Protein AF-A0A9E3VK45-F1 (afdb_monomer_lite)

Sequence (207 aa):
MKTLLLCVLALVLLFANKSNVYAQIDDKMLDTACKCMSRIDMNKSIAEIEEQAQKCMVEVMTTSPELMQLIAQSPDDAREVGEKFGKEFGMELMSKCPAAMQLFIKVGANKKEVQESGSGKTKTSSLTGTLVKVDTKGYVTITVKTEGRDITLLWLRYFPGSEQLKDGVAAFKGKKVKFQWKEIEVYNSVLKDYTTMKEITSFEVVP

Foldseek 3Di:
DVVVVVVVVVVVVVPPPPPDLLVQDDPVLLVQLQVQLVPQDPVDDLVSSVVSSVVSVVSSCVVRVPLVVSLVVCVVCNVVSVVVNCVSSLVVSCVPHPSSVVNCCSNVVVVPDDDDDDDDPQVKDKDKAAFADWDDPPWIWTWGDGPPGIAIETADDDAEPCVVCVVHVVVRHRFIKMWIWGWDWDQDPVVNDTDIHTYTHYIDGDD

Structure (mmCIF, N/CA/C/O backbone):
data_AF-A0A9E3VK45-F1
#
_entry.id   AF-A0A9E3VK45-F1
#
loop_
_atom_site.group_PDB
_atom_site.id
_atom_site.type_symbol
_atom_site.label_atom_id
_atom_site.label_alt_id
_atom_site.label_comp_id
_atom_site.label_asym_id
_atom_site.label_entity_id
_atom_site.label_seq_id
_atom_site.pdbx_PDB_ins_code
_atom_site.Cartn_x
_atom_site.Cartn_y
_atom_site.Cartn_z
_atom_site.occupancy
_atom_site.B_iso_or_equiv
_atom_site.auth_seq_id
_atom_site.auth_comp_id
_atom_site.auth_asym_id
_atom_site.auth_atom_id
_atom_site.pdbx_PDB_model_num
ATOM 1 N N . MET A 1 1 ? 20.532 -46.956 10.741 1.00 54.69 1 MET A N 1
ATOM 2 C CA . MET A 1 1 ? 21.028 -45.622 11.163 1.00 54.69 1 MET A CA 1
ATOM 3 C C . MET A 1 1 ? 21.586 -44.808 9.990 1.00 54.69 1 MET A C 1
ATOM 5 O O . MET A 1 1 ? 21.125 -43.695 9.795 1.00 54.69 1 MET A O 1
ATOM 9 N N . LYS A 1 2 ? 22.471 -45.364 9.141 1.00 57.50 2 LYS A N 1
ATOM 10 C CA . LYS A 1 2 ? 22.970 -44.692 7.916 1.00 57.50 2 LYS A CA 1
ATOM 11 C C . LYS A 1 2 ? 21.876 -44.335 6.889 1.00 57.50 2 LYS A C 1
ATOM 13 O O . LYS A 1 2 ? 21.913 -43.254 6.321 1.00 57.50 2 LYS A O 1
ATOM 18 N N . THR A 1 3 ? 20.875 -45.197 6.705 1.00 59.12 3 THR A N 1
ATOM 19 C CA . THR A 1 3 ? 19.721 -44.952 5.816 1.00 59.12 3 THR A CA 1
ATOM 20 C C . THR A 1 3 ? 18.777 -43.859 6.328 1.00 59.12 3 THR A C 1
ATOM 22 O O . THR A 1 3 ? 18.258 -43.090 5.530 1.00 59.12 3 THR A O 1
ATOM 25 N N . LEU A 1 4 ? 18.616 -43.722 7.650 1.00 59.03 4 LEU A N 1
ATOM 26 C CA . LEU A 1 4 ? 17.817 -42.650 8.262 1.00 59.03 4 LEU A CA 1
ATOM 27 C C . LEU A 1 4 ? 18.501 -41.279 8.094 1.00 59.03 4 LEU A C 1
ATOM 29 O O . LEU A 1 4 ? 17.841 -40.288 7.806 1.00 59.03 4 LEU A O 1
ATOM 33 N N . LEU A 1 5 ? 19.836 -41.242 8.206 1.00 60.50 5 LEU A N 1
ATOM 34 C CA . LEU A 1 5 ? 20.645 -40.033 8.016 1.00 60.50 5 LEU A CA 1
ATOM 35 C C . LEU A 1 5 ? 20.609 -39.530 6.557 1.00 60.50 5 LEU A C 1
ATOM 37 O O . LEU A 1 5 ? 20.547 -38.327 6.317 1.00 60.50 5 LEU A O 1
ATOM 41 N N . LEU A 1 6 ? 20.594 -40.452 5.588 1.00 59.59 6 LEU A N 1
ATOM 42 C CA . LEU A 1 6 ? 20.489 -40.150 4.153 1.00 59.59 6 LEU A CA 1
ATOM 43 C C . LEU A 1 6 ? 19.124 -39.553 3.769 1.00 59.59 6 LEU A C 1
ATOM 45 O O . LEU A 1 6 ? 19.073 -38.622 2.969 1.00 59.59 6 LEU A O 1
ATOM 49 N N . CYS A 1 7 ? 18.027 -40.024 4.373 1.00 62.88 7 CYS A N 1
ATOM 50 C CA . CYS A 1 7 ? 16.693 -39.465 4.131 1.00 62.88 7 CYS A CA 1
ATOM 51 C C . CYS A 1 7 ? 16.520 -38.056 4.720 1.00 62.88 7 CYS A C 1
ATOM 53 O O . CYS A 1 7 ? 15.883 -37.215 4.093 1.00 62.88 7 CYS A O 1
ATOM 55 N N . VAL A 1 8 ? 17.117 -37.768 5.883 1.00 65.62 8 VAL A N 1
ATOM 56 C CA . VAL A 1 8 ? 17.070 -36.426 6.493 1.00 65.62 8 VAL A CA 1
ATOM 57 C C . VAL A 1 8 ? 17.861 -35.411 5.659 1.00 65.62 8 VAL A C 1
ATOM 59 O O . VAL A 1 8 ? 17.391 -34.294 5.457 1.00 65.62 8 VAL A O 1
ATOM 62 N N . LEU A 1 9 ? 19.010 -35.803 5.096 1.00 63.78 9 LEU A N 1
ATOM 63 C CA . LEU A 1 9 ? 19.807 -34.932 4.223 1.00 63.78 9 LEU A CA 1
ATOM 64 C C . LEU A 1 9 ? 19.085 -34.608 2.899 1.00 63.78 9 LEU A C 1
ATOM 66 O O . LEU A 1 9 ? 19.157 -33.479 2.419 1.00 63.78 9 LEU A O 1
ATOM 70 N N . ALA A 1 10 ? 18.338 -35.568 2.340 1.00 62.22 10 ALA A N 1
ATOM 71 C CA . ALA A 1 10 ? 17.515 -35.352 1.149 1.00 62.22 10 ALA A CA 1
ATOM 72 C C . ALA A 1 10 ? 16.289 -34.458 1.424 1.00 62.22 10 ALA A C 1
ATOM 74 O O . ALA A 1 10 ? 15.897 -33.676 0.561 1.00 62.22 10 ALA A O 1
ATOM 75 N N . LEU A 1 11 ? 15.713 -34.521 2.631 1.00 59.09 11 LEU A N 1
ATOM 76 C CA . LEU A 1 11 ? 14.571 -33.686 3.015 1.00 59.09 11 LEU A CA 1
ATOM 77 C C . LEU A 1 11 ? 14.966 -32.212 3.210 1.00 59.09 11 LEU A C 1
ATOM 79 O O . LEU A 1 11 ? 14.200 -31.326 2.855 1.00 59.09 11 LEU A O 1
ATOM 83 N N . VAL A 1 12 ? 16.171 -31.935 3.725 1.00 58.56 12 VAL A N 1
ATOM 84 C CA . VAL A 1 12 ? 16.676 -30.563 3.949 1.00 58.56 12 VAL A CA 1
ATOM 85 C C . VAL A 1 12 ? 16.950 -29.820 2.632 1.00 58.56 12 VAL A C 1
ATOM 87 O O . VAL A 1 12 ? 16.750 -28.609 2.561 1.00 58.56 12 VAL A O 1
ATOM 90 N N . LEU A 1 13 ? 17.323 -30.530 1.562 1.00 56.69 13 LEU A N 1
ATOM 91 C CA . LEU A 1 13 ? 17.536 -29.935 0.234 1.00 56.69 13 LEU A CA 1
ATOM 92 C C . LEU A 1 13 ? 16.231 -29.513 -0.468 1.00 56.69 13 LEU A C 1
ATOM 94 O O . LEU A 1 13 ? 16.275 -28.687 -1.375 1.00 56.69 13 LEU A O 1
ATOM 98 N N . LEU A 1 14 ? 15.070 -30.020 -0.037 1.00 51.44 14 LEU A N 1
ATOM 99 C CA . LEU A 1 14 ? 13.769 -29.663 -0.619 1.00 51.44 14 LEU A CA 1
ATOM 100 C C . LEU A 1 14 ? 13.182 -28.352 -0.064 1.00 51.44 14 LEU A C 1
ATOM 102 O O . LEU A 1 14 ? 12.276 -27.794 -0.676 1.00 51.44 14 LEU A O 1
ATOM 106 N N . PHE A 1 15 ? 13.703 -27.822 1.050 1.00 50.50 15 PHE A N 1
ATOM 107 C CA . PHE A 1 15 ? 13.179 -26.604 1.693 1.00 50.50 15 PHE A CA 1
ATOM 108 C C . PHE A 1 15 ? 14.022 -25.336 1.453 1.00 50.50 15 PHE A C 1
ATOM 110 O O . PHE A 1 15 ? 13.681 -24.274 1.970 1.00 50.50 15 PHE A O 1
ATOM 117 N N . ALA A 1 16 ? 15.109 -25.407 0.674 1.00 47.31 16 ALA A N 1
ATOM 118 C CA . ALA A 1 16 ? 16.068 -24.301 0.538 1.00 47.31 16 ALA A CA 1
ATOM 119 C C . ALA A 1 16 ? 15.812 -23.331 -0.635 1.00 47.31 16 ALA A C 1
ATOM 121 O O . ALA A 1 16 ? 16.515 -22.330 -0.754 1.00 47.31 16 ALA A O 1
ATOM 122 N N . ASN A 1 17 ? 14.798 -23.551 -1.474 1.00 53.06 17 ASN A N 1
ATOM 123 C CA . ASN A 1 17 ? 14.530 -22.674 -2.619 1.00 53.06 17 ASN A CA 1
ATOM 124 C C . ASN A 1 17 ? 13.553 -21.540 -2.268 1.00 53.06 17 ASN A C 1
ATOM 126 O O . ASN A 1 17 ? 12.534 -21.368 -2.927 1.00 53.06 17 ASN A O 1
ATOM 130 N N . LYS A 1 18 ? 13.849 -20.739 -1.237 1.00 51.28 18 LYS A N 1
ATOM 131 C CA . LYS A 1 18 ? 13.300 -19.374 -1.191 1.00 51.28 18 LYS A CA 1
ATOM 132 C C . LYS A 1 18 ? 14.215 -18.506 -2.043 1.00 51.28 18 LYS A C 1
ATOM 134 O O . LYS A 1 18 ? 15.229 -18.003 -1.566 1.00 51.28 18 LYS A O 1
ATOM 139 N N . SER A 1 19 ? 13.886 -18.405 -3.323 1.00 54.53 19 SER A N 1
ATOM 140 C CA . SER A 1 19 ? 14.546 -17.549 -4.306 1.00 54.53 19 SER A CA 1
ATOM 141 C C . SER A 1 19 ? 14.691 -16.138 -3.736 1.00 54.53 19 SER A C 1
ATOM 143 O O . SER A 1 19 ? 13.718 -15.432 -3.467 1.00 54.53 19 SER A O 1
ATOM 145 N N . ASN A 1 20 ? 15.935 -15.739 -3.483 1.00 65.44 20 ASN A N 1
ATOM 146 C CA . ASN A 1 20 ? 16.236 -14.430 -2.937 1.00 65.44 20 ASN A CA 1
ATOM 147 C C . ASN A 1 20 ? 15.946 -13.375 -4.011 1.00 65.44 20 ASN A C 1
ATOM 149 O O . ASN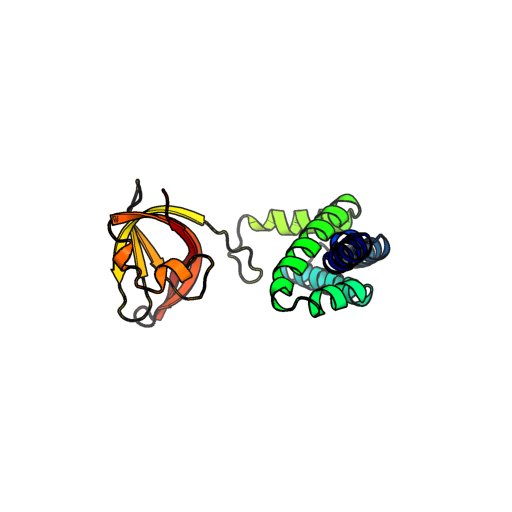 A 1 20 ? 16.703 -13.252 -4.967 1.00 65.44 20 ASN A O 1
ATOM 153 N N . VAL A 1 21 ? 14.861 -12.614 -3.846 1.00 63.84 21 VAL A N 1
ATOM 154 C CA . VAL A 1 21 ? 14.457 -11.515 -4.746 1.00 63.84 21 VAL A CA 1
ATOM 155 C C . VAL A 1 21 ? 15.613 -10.546 -5.025 1.00 63.84 21 VAL A C 1
ATOM 157 O O . VAL A 1 21 ? 15.731 -10.029 -6.129 1.00 63.84 21 VAL A O 1
ATOM 160 N N . TYR A 1 22 ? 16.502 -10.341 -4.048 1.00 64.31 22 TYR A N 1
ATOM 161 C CA . TYR A 1 22 ? 17.672 -9.473 -4.189 1.00 64.31 22 TYR A CA 1
ATOM 162 C C . TYR A 1 22 ? 18.686 -9.995 -5.217 1.00 64.31 22 TYR A C 1
ATOM 164 O O . TYR A 1 22 ? 19.307 -9.205 -5.915 1.00 64.31 22 TYR A O 1
ATOM 172 N N . ALA A 1 23 ? 18.816 -11.318 -5.365 1.00 67.88 23 ALA A N 1
ATOM 173 C CA . ALA A 1 23 ? 19.704 -11.919 -6.361 1.00 67.88 23 ALA A CA 1
ATOM 174 C C . ALA A 1 23 ? 19.232 -11.683 -7.807 1.00 67.88 23 ALA A C 1
ATOM 176 O O . ALA A 1 23 ? 19.990 -11.942 -8.733 1.00 67.88 23 ALA A O 1
ATOM 177 N N . GLN A 1 24 ? 17.993 -11.211 -7.989 1.00 70.75 24 GLN A N 1
ATOM 178 C CA . GLN A 1 24 ? 17.427 -10.892 -9.298 1.00 70.75 24 GLN A CA 1
ATOM 179 C C . GLN A 1 24 ? 17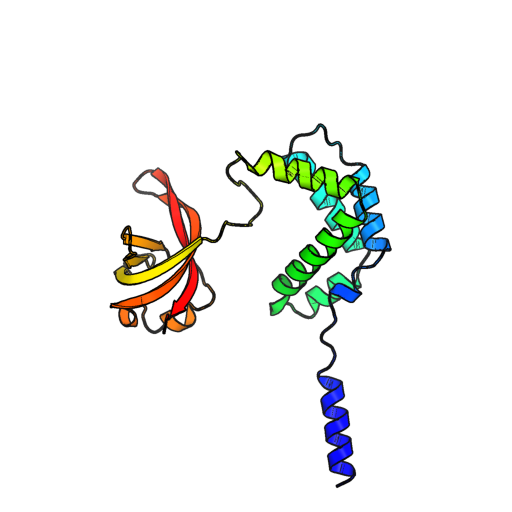.688 -9.444 -9.723 1.00 70.75 24 GLN A C 1
ATOM 181 O O . GLN A 1 24 ? 17.423 -9.110 -10.869 1.00 70.75 24 GLN A O 1
ATOM 186 N N . ILE A 1 25 ? 18.164 -8.573 -8.823 1.00 81.69 25 ILE A N 1
ATOM 187 C CA . ILE A 1 25 ? 18.528 -7.197 -9.174 1.00 81.69 25 ILE A CA 1
ATOM 188 C C . ILE A 1 25 ? 19.957 -7.221 -9.704 1.00 81.69 25 ILE A C 1
ATOM 190 O O . ILE A 1 25 ? 20.905 -7.379 -8.937 1.00 81.69 25 ILE A O 1
ATOM 194 N N . ASP A 1 26 ? 20.102 -7.050 -11.013 1.00 84.50 26 ASP A N 1
ATOM 195 C CA . ASP A 1 26 ? 21.402 -6.958 -11.668 1.00 84.50 26 ASP A CA 1
ATOM 196 C C . ASP A 1 26 ? 21.678 -5.548 -12.219 1.00 84.50 26 ASP A C 1
ATOM 198 O O . ASP A 1 26 ? 20.801 -4.678 -12.307 1.00 84.50 26 ASP A O 1
ATOM 202 N N . ASP A 1 27 ? 22.932 -5.310 -12.602 1.00 88.12 27 ASP A N 1
ATOM 203 C CA . ASP A 1 27 ? 23.351 -4.021 -13.155 1.00 88.12 27 ASP A CA 1
ATOM 204 C C . ASP A 1 27 ? 22.663 -3.705 -14.493 1.00 88.12 27 ASP A C 1
ATOM 206 O O . ASP A 1 27 ? 22.488 -2.533 -14.825 1.00 88.12 27 ASP A O 1
ATOM 210 N N . LYS A 1 28 ? 22.219 -4.716 -15.255 1.00 88.19 28 LYS A N 1
ATOM 211 C CA . LYS A 1 28 ? 21.517 -4.518 -16.530 1.00 88.19 28 LYS A CA 1
ATOM 212 C C . LYS A 1 28 ? 20.126 -3.932 -16.298 1.00 88.19 28 LYS A C 1
ATOM 214 O O . LYS A 1 28 ? 19.723 -3.035 -17.039 1.00 88.19 28 LYS A O 1
ATOM 219 N N . MET A 1 29 ? 19.406 -4.382 -15.275 1.00 89.50 29 MET A N 1
ATOM 220 C CA . MET A 1 29 ? 18.116 -3.811 -14.882 1.00 89.50 29 MET A CA 1
ATOM 221 C C . MET A 1 29 ? 18.263 -2.359 -14.437 1.00 89.50 29 MET A C 1
ATOM 223 O O . MET A 1 29 ? 17.495 -1.494 -14.864 1.00 89.50 29 MET A O 1
ATOM 227 N N . LEU A 1 30 ? 19.263 -2.086 -13.596 1.00 90.94 30 LEU A N 1
ATOM 228 C CA . LEU A 1 30 ? 19.541 -0.745 -13.084 1.00 90.94 30 LEU A CA 1
ATOM 229 C C . LEU A 1 30 ? 19.950 0.212 -14.211 1.00 90.94 30 LEU A C 1
ATOM 231 O O . LEU A 1 30 ? 19.449 1.334 -14.276 1.00 90.94 30 LEU A O 1
ATOM 235 N N . ASP A 1 31 ? 20.803 -0.241 -15.131 1.00 92.88 31 ASP A N 1
ATOM 236 C CA . ASP A 1 31 ? 21.222 0.521 -16.308 1.00 92.88 31 ASP A CA 1
ATOM 237 C C . ASP A 1 31 ? 20.054 0.771 -17.272 1.00 92.88 31 ASP A C 1
ATOM 239 O O . ASP A 1 31 ? 19.864 1.899 -17.726 1.00 92.88 31 ASP A O 1
ATOM 243 N N . THR A 1 32 ? 19.213 -0.238 -17.522 1.00 93.19 32 THR A N 1
ATOM 244 C CA . THR A 1 32 ? 18.004 -0.105 -18.356 1.00 93.19 32 THR A CA 1
ATOM 245 C C . THR A 1 32 ? 17.058 0.945 -17.777 1.00 93.19 32 THR A C 1
ATOM 247 O O . THR A 1 32 ? 16.673 1.891 -18.472 1.00 93.19 32 THR A O 1
ATOM 250 N N . ALA A 1 33 ? 16.749 0.845 -16.481 1.00 93.44 33 ALA A N 1
ATOM 251 C CA . ALA A 1 33 ? 15.929 1.833 -15.790 1.00 93.44 33 ALA A CA 1
ATOM 252 C C . ALA A 1 33 ? 16.549 3.228 -15.859 1.00 93.44 33 AL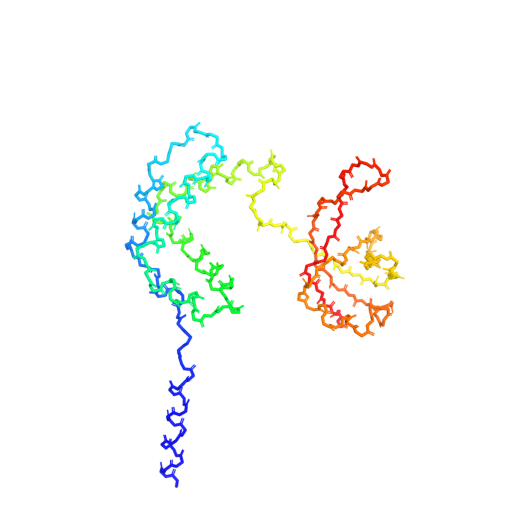A A C 1
ATOM 254 O O . ALA A 1 33 ? 15.861 4.192 -16.193 1.00 93.44 33 ALA A O 1
ATOM 255 N N . CYS A 1 34 ? 17.849 3.343 -15.582 1.00 95.25 34 CYS A N 1
ATOM 256 C CA . CYS A 1 34 ? 18.525 4.630 -15.546 1.00 95.25 34 CYS A CA 1
ATOM 257 C C . CYS A 1 34 ? 18.572 5.300 -16.922 1.00 95.25 34 CYS A C 1
ATOM 259 O O . CYS A 1 34 ? 18.284 6.494 -17.039 1.00 95.25 34 CYS A O 1
ATOM 261 N N . LYS A 1 35 ? 18.868 4.536 -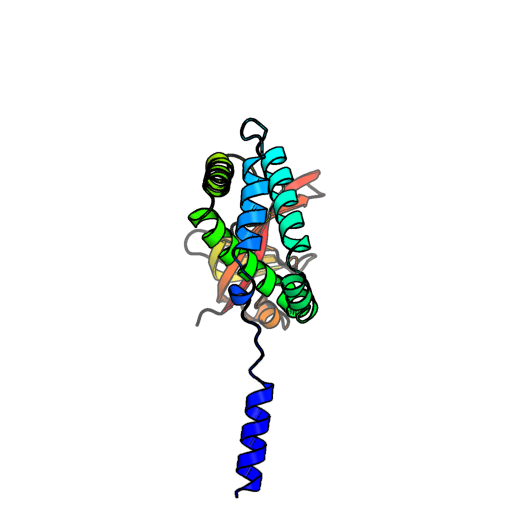17.979 1.00 95.81 35 LYS A N 1
ATOM 262 C CA . LYS A 1 35 ? 18.845 5.018 -19.365 1.00 95.81 35 LYS A CA 1
ATOM 263 C C . LYS A 1 35 ? 17.462 5.509 -19.762 1.00 95.81 35 LYS A C 1
ATOM 265 O O . LYS A 1 35 ? 17.367 6.566 -20.382 1.00 95.81 35 LYS A O 1
ATOM 270 N N . CYS A 1 36 ? 16.408 4.778 -19.399 1.00 95.94 36 CYS A N 1
ATOM 271 C CA . CYS A 1 36 ? 15.043 5.218 -19.663 1.00 95.94 36 CYS A CA 1
ATOM 272 C C . CYS A 1 36 ? 14.705 6.492 -18.875 1.00 95.94 36 CYS A C 1
ATOM 274 O O . CYS A 1 36 ? 14.309 7.495 -19.468 1.00 95.94 36 CYS A O 1
ATOM 276 N N . MET A 1 37 ? 14.944 6.501 -17.559 1.00 94.56 37 MET A N 1
ATOM 277 C CA . MET A 1 37 ? 14.623 7.640 -16.690 1.00 94.56 37 MET A CA 1
ATOM 278 C C . MET A 1 37 ? 15.404 8.907 -17.048 1.00 94.56 37 MET A C 1
ATOM 280 O O . MET A 1 37 ? 14.886 10.007 -16.895 1.00 94.56 37 MET A O 1
ATOM 284 N N . SER A 1 38 ? 16.616 8.774 -17.588 1.00 95.44 38 SER A N 1
ATOM 285 C CA . SER A 1 38 ? 17.416 9.917 -18.051 1.00 95.44 38 SER A CA 1
ATOM 286 C C . SER A 1 38 ? 16.814 10.635 -19.263 1.00 95.44 38 SER A C 1
ATOM 288 O O . SER A 1 38 ? 17.232 11.747 -19.573 1.00 95.44 38 SER A O 1
ATOM 290 N N . ARG A 1 39 ? 15.846 10.022 -19.957 1.00 95.94 39 ARG A N 1
ATOM 291 C CA . ARG A 1 39 ? 15.130 10.628 -21.092 1.00 95.94 39 ARG A CA 1
ATOM 292 C C . ARG A 1 39 ? 13.833 11.323 -20.678 1.00 95.94 39 ARG A C 1
ATOM 294 O O . ARG A 1 39 ? 13.183 11.924 -21.530 1.00 95.94 39 ARG A O 1
ATOM 301 N N . ILE A 1 40 ? 13.438 11.215 -19.410 1.00 94.25 40 ILE A N 1
ATOM 302 C CA . ILE A 1 40 ? 12.209 11.829 -18.911 1.00 94.25 40 ILE A CA 1
ATOM 303 C C . ILE A 1 40 ? 12.400 13.343 -18.873 1.00 94.25 40 ILE A C 1
ATOM 305 O O . ILE A 1 40 ? 13.328 13.857 -18.247 1.00 94.25 40 ILE A O 1
ATOM 309 N N . ASP A 1 41 ? 11.494 14.062 -19.532 1.00 92.06 41 ASP A N 1
ATOM 310 C CA . ASP A 1 41 ? 11.484 15.520 -19.493 1.00 92.06 41 ASP A CA 1
ATOM 311 C C . ASP A 1 41 ? 10.963 16.000 -18.137 1.00 92.06 41 ASP A C 1
ATOM 313 O O . ASP A 1 41 ? 9.761 15.997 -17.855 1.00 92.06 41 ASP A O 1
ATOM 317 N N . MET A 1 42 ? 11.898 16.440 -17.299 1.00 87.94 42 MET A N 1
ATOM 318 C CA . MET A 1 42 ? 11.605 16.937 -15.965 1.00 87.94 42 MET A CA 1
ATOM 319 C C . MET A 1 42 ? 10.807 18.238 -15.965 1.00 87.94 42 MET A C 1
ATOM 321 O O . MET A 1 42 ? 10.386 18.643 -14.893 1.00 87.94 42 MET A O 1
ATOM 325 N N . ASN A 1 43 ? 10.575 18.924 -17.084 1.00 89.88 43 ASN A N 1
ATOM 326 C CA . ASN A 1 43 ? 9.769 20.151 -17.096 1.00 89.88 43 ASN A CA 1
ATOM 327 C C . ASN A 1 43 ? 8.260 19.891 -17.184 1.00 89.88 43 ASN A C 1
ATOM 329 O O . ASN A 1 43 ? 7.470 20.819 -17.014 1.00 89.88 43 ASN A O 1
ATOM 333 N N . LYS A 1 44 ? 7.860 18.640 -17.420 1.00 89.38 44 LYS A N 1
ATOM 334 C CA . LYS A 1 44 ? 6.457 18.233 -17.518 1.00 89.38 44 LYS A CA 1
ATOM 335 C C . LYS A 1 44 ? 5.744 18.198 -16.167 1.00 89.38 44 LYS A C 1
ATOM 337 O O . LYS A 1 44 ? 6.358 18.330 -15.102 1.00 89.38 44 LYS A O 1
ATOM 342 N N . SER A 1 45 ? 4.423 18.016 -16.217 1.00 88.75 45 SER A N 1
ATOM 343 C CA . SER A 1 45 ? 3.617 17.826 -15.012 1.00 88.75 45 SER A CA 1
ATOM 344 C C . SER A 1 45 ? 4.038 16.560 -14.254 1.00 88.75 45 SER A C 1
ATOM 346 O O . SER A 1 45 ? 4.568 15.612 -14.835 1.00 88.75 45 SER A O 1
ATOM 348 N N . ILE A 1 46 ? 3.786 16.522 -12.941 1.00 85.81 46 ILE A N 1
ATOM 349 C CA . ILE A 1 46 ? 4.105 15.342 -12.119 1.00 85.81 46 ILE A CA 1
ATOM 350 C C . ILE A 1 46 ? 3.400 14.086 -12.643 1.00 85.81 46 ILE A C 1
ATOM 352 O O . ILE A 1 46 ? 4.036 13.041 -12.712 1.00 85.81 46 ILE A O 1
ATOM 356 N N . ALA A 1 47 ? 2.142 14.200 -13.076 1.00 86.00 47 ALA A N 1
ATOM 357 C CA . ALA A 1 47 ? 1.393 13.077 -13.636 1.00 86.00 47 ALA A CA 1
ATOM 358 C C . ALA A 1 47 ? 2.067 12.497 -14.894 1.00 86.00 47 ALA A C 1
ATOM 360 O O . ALA A 1 47 ? 2.222 11.285 -15.010 1.00 86.00 47 ALA A O 1
ATOM 361 N N . GLU A 1 48 ? 2.543 13.350 -15.807 1.00 88.75 48 GLU A N 1
ATOM 362 C CA . GLU A 1 48 ? 3.268 12.904 -17.007 1.00 88.75 48 GLU A CA 1
ATOM 363 C C . GLU A 1 48 ? 4.637 12.293 -16.680 1.00 88.75 48 GLU A C 1
ATOM 365 O O . GLU A 1 48 ? 5.084 11.366 -17.359 1.00 88.75 48 GLU A O 1
ATOM 370 N N . ILE A 1 49 ? 5.320 12.812 -15.656 1.00 88.75 49 ILE A N 1
ATOM 371 C CA . ILE A 1 49 ? 6.593 12.264 -15.170 1.00 88.75 49 ILE A CA 1
ATOM 372 C C . ILE A 1 49 ? 6.368 10.880 -14.548 1.00 88.75 49 ILE A C 1
ATOM 374 O O . ILE A 1 49 ? 7.125 9.954 -14.837 1.00 88.75 49 ILE A O 1
ATOM 378 N N . GLU A 1 50 ? 5.325 10.714 -13.731 1.00 86.75 50 GLU A N 1
ATOM 379 C CA . GLU A 1 50 ? 4.954 9.427 -13.132 1.00 86.75 50 GLU A CA 1
ATOM 380 C C . GLU A 1 50 ? 4.560 8.399 -14.203 1.00 86.75 50 GLU A C 1
ATOM 382 O O . GLU A 1 50 ? 5.026 7.260 -14.147 1.00 86.75 50 GLU A O 1
ATOM 387 N N . GLU A 1 51 ? 3.794 8.794 -15.225 1.00 90.38 51 GLU A N 1
ATOM 388 C CA . GLU A 1 51 ? 3.446 7.924 -16.358 1.00 90.38 51 GLU A CA 1
ATOM 389 C C . GLU A 1 51 ? 4.697 7.443 -17.116 1.00 90.38 51 GLU A C 1
ATOM 391 O O . GLU A 1 51 ? 4.829 6.264 -17.458 1.00 90.38 51 GLU A O 1
ATOM 396 N N . GLN A 1 52 ? 5.658 8.335 -17.371 1.00 91.38 52 GLN A N 1
ATOM 397 C CA . GLN A 1 52 ? 6.904 7.963 -18.045 1.00 91.38 52 GLN A CA 1
ATOM 398 C C . GLN A 1 52 ? 7.795 7.079 -17.164 1.00 91.38 52 GLN A C 1
ATOM 400 O O . GLN A 1 52 ? 8.375 6.113 -17.659 1.00 91.38 52 GLN A O 1
ATOM 405 N N . ALA A 1 53 ? 7.855 7.342 -15.857 1.00 90.56 53 ALA A N 1
ATOM 406 C CA . ALA A 1 53 ? 8.566 6.485 -14.914 1.00 90.56 53 ALA A CA 1
ATOM 407 C C . ALA A 1 53 ? 7.961 5.071 -14.858 1.00 90.56 53 ALA A C 1
ATOM 409 O O . ALA A 1 53 ? 8.701 4.087 -14.817 1.00 90.56 53 ALA A O 1
ATOM 410 N N . GLN A 1 54 ? 6.630 4.947 -14.926 1.00 89.31 54 GLN A N 1
ATOM 411 C CA . GLN A 1 54 ? 5.951 3.652 -15.033 1.00 89.31 54 GLN A CA 1
ATOM 412 C C . GLN A 1 54 ? 6.352 2.906 -16.311 1.00 89.31 54 GLN A C 1
ATOM 414 O O . GLN A 1 54 ? 6.654 1.715 -16.244 1.00 89.31 54 GLN A O 1
ATOM 419 N N . LYS A 1 55 ? 6.431 3.593 -17.459 1.00 92.12 55 LYS A N 1
ATOM 420 C CA . LYS A 1 55 ? 6.918 2.991 -18.716 1.00 92.12 55 LYS A CA 1
ATOM 421 C C . LYS A 1 55 ? 8.351 2.472 -18.584 1.00 92.12 55 LYS A C 1
ATOM 423 O O . LYS A 1 55 ? 8.627 1.366 -19.040 1.00 92.12 55 LYS A O 1
ATOM 428 N N . CYS A 1 56 ? 9.227 3.200 -17.891 1.00 93.31 56 CYS A N 1
ATOM 429 C CA . CYS A 1 56 ? 10.583 2.725 -17.611 1.00 93.31 56 CYS A CA 1
ATOM 430 C C . CYS A 1 56 ? 10.600 1.451 -16.757 1.00 93.31 56 CYS A C 1
ATOM 432 O O . CYS A 1 56 ? 11.388 0.547 -17.019 1.00 93.31 56 CYS A O 1
ATOM 434 N N . MET A 1 57 ? 9.711 1.334 -15.767 1.00 89.00 57 MET A N 1
ATOM 435 C CA . MET A 1 57 ? 9.589 0.100 -14.981 1.00 89.00 57 MET A CA 1
ATOM 436 C C . MET A 1 57 ? 9.076 -1.074 -15.820 1.00 89.00 57 MET A C 1
ATOM 438 O O . MET A 1 57 ? 9.531 -2.201 -15.637 1.00 89.00 57 MET A O 1
ATOM 442 N N . VAL A 1 58 ? 8.163 -0.824 -16.763 1.00 88.62 58 VAL A N 1
ATOM 443 C CA . VAL A 1 58 ? 7.717 -1.848 -17.719 1.00 88.62 58 VAL A CA 1
ATOM 444 C C . VAL A 1 58 ? 8.874 -2.318 -18.597 1.00 88.62 58 VAL A C 1
ATOM 446 O O . VAL A 1 58 ? 9.042 -3.522 -18.765 1.00 88.62 58 VAL A O 1
ATOM 449 N N . GLU A 1 59 ? 9.715 -1.406 -19.086 1.00 89.12 59 GLU A N 1
ATOM 450 C CA . GLU A 1 59 ? 10.906 -1.750 -19.874 1.00 89.12 59 GLU A CA 1
ATOM 451 C C . GLU A 1 59 ? 11.859 -2.665 -19.087 1.00 89.12 59 GLU A C 1
ATOM 453 O O . GLU A 1 59 ? 12.270 -3.707 -19.596 1.00 89.12 59 GLU A O 1
ATOM 458 N N . VAL A 1 60 ? 12.108 -2.368 -17.808 1.00 87.81 60 VAL A N 1
ATOM 459 C CA . VAL A 1 60 ? 12.904 -3.232 -16.915 1.00 87.81 60 VAL A CA 1
ATOM 460 C C . VAL A 1 60 ? 12.311 -4.639 -16.812 1.00 87.81 60 VAL A C 1
ATOM 462 O O . VAL A 1 60 ? 13.039 -5.623 -16.940 1.00 87.81 60 VAL A O 1
ATOM 465 N N . MET A 1 61 ? 10.990 -4.757 -16.646 1.00 82.31 61 MET A N 1
ATOM 466 C CA . MET A 1 61 ? 10.320 -6.060 -16.547 1.00 82.31 61 MET A CA 1
ATOM 467 C C . MET A 1 61 ? 10.477 -6.903 -17.820 1.00 82.31 61 MET A C 1
ATOM 469 O O . MET A 1 61 ? 10.562 -8.126 -17.730 1.00 82.31 61 MET A O 1
ATOM 473 N N . THR A 1 62 ? 10.589 -6.280 -18.998 1.00 80.62 62 THR A N 1
ATOM 474 C CA . THR A 1 62 ? 10.860 -7.018 -20.247 1.00 80.62 62 THR A CA 1
ATOM 475 C C . THR A 1 62 ? 12.275 -7.591 -20.320 1.00 80.62 62 THR A C 1
ATOM 477 O O . THR A 1 62 ? 12.515 -8.546 -21.057 1.00 80.62 62 THR A O 1
ATOM 480 N N . THR A 1 63 ? 13.213 -7.040 -19.547 1.00 75.00 63 THR A N 1
ATOM 481 C CA . THR A 1 63 ? 14.616 -7.473 -19.546 1.00 75.00 63 THR A CA 1
ATOM 482 C C . THR A 1 63 ? 14.938 -8.556 -18.518 1.00 75.00 63 THR A C 1
ATOM 484 O O . THR A 1 63 ? 16.055 -9.075 -18.558 1.00 75.00 63 THR A O 1
ATOM 487 N N . SER A 1 64 ? 13.967 -8.921 -17.667 1.00 73.50 64 SER A N 1
ATOM 488 C CA . SER A 1 64 ? 14.154 -9.801 -16.500 1.00 73.50 64 SER A CA 1
ATOM 489 C C . SER A 1 64 ? 13.059 -10.870 -16.398 1.00 73.50 64 SER A C 1
ATOM 491 O O . SER A 1 64 ? 12.166 -10.786 -15.544 1.00 73.50 64 SER A O 1
ATOM 493 N N . PRO A 1 65 ? 13.095 -11.892 -17.270 1.00 74.88 65 PRO A N 1
ATOM 494 C CA . PRO A 1 65 ? 12.142 -13.000 -17.238 1.00 74.88 65 PRO A CA 1
ATOM 495 C C . PRO A 1 65 ? 12.161 -13.775 -15.909 1.00 74.88 65 PRO A C 1
ATOM 497 O O . PRO A 1 65 ? 11.144 -14.350 -15.524 1.00 74.88 65 PRO A O 1
ATOM 500 N N . GLU A 1 66 ? 13.273 -13.760 -15.177 1.00 74.69 66 GLU A N 1
ATOM 501 C CA . GLU A 1 66 ? 13.442 -14.415 -13.878 1.00 74.69 66 GLU A CA 1
ATOM 502 C C . GLU A 1 66 ? 12.579 -13.767 -12.788 1.00 74.69 66 GLU A C 1
ATOM 504 O O . GLU A 1 66 ? 11.986 -14.470 -11.969 1.00 74.69 66 GLU A O 1
ATOM 509 N N . LEU A 1 67 ? 12.435 -12.436 -12.809 1.00 73.81 67 LEU A N 1
ATOM 510 C CA . LEU A 1 67 ? 11.540 -11.711 -11.904 1.00 73.81 67 LEU A CA 1
ATOM 511 C C . LEU A 1 67 ? 10.076 -12.084 -12.167 1.00 73.81 67 LEU A C 1
ATOM 513 O O . LEU A 1 67 ? 9.312 -12.329 -11.234 1.00 73.81 67 LEU A O 1
ATOM 517 N N . MET A 1 68 ? 9.695 -12.182 -13.442 1.00 73.44 68 MET A N 1
ATOM 518 C CA . MET A 1 68 ? 8.342 -12.580 -13.840 1.00 73.44 68 MET A CA 1
ATOM 519 C C . MET A 1 68 ? 8.037 -14.029 -13.451 1.00 73.44 68 MET A C 1
ATOM 521 O O . MET A 1 68 ? 6.942 -14.319 -12.973 1.00 73.44 68 MET A O 1
ATOM 525 N N . GLN A 1 69 ? 9.008 -14.934 -13.595 1.00 74.44 69 GLN A N 1
ATOM 526 C CA . GLN A 1 69 ? 8.879 -16.317 -13.135 1.00 74.44 69 GLN A CA 1
ATOM 527 C C . GLN A 1 69 ? 8.762 -16.406 -11.613 1.00 74.44 69 GLN A C 1
ATOM 529 O O . GLN A 1 69 ? 7.959 -17.188 -11.114 1.00 74.44 69 GLN A O 1
ATOM 534 N N . LEU A 1 70 ? 9.518 -15.588 -10.878 1.00 70.19 70 LEU A N 1
ATOM 535 C CA . LEU A 1 70 ? 9.465 -15.545 -9.421 1.00 70.19 70 LEU A CA 1
ATOM 536 C C . LEU A 1 70 ? 8.095 -15.084 -8.907 1.00 70.19 70 LEU A C 1
ATOM 538 O O . LEU A 1 70 ? 7.550 -15.678 -7.983 1.00 70.19 70 LEU A O 1
ATOM 542 N N . ILE A 1 71 ? 7.515 -14.065 -9.543 1.00 68.94 71 ILE A N 1
ATOM 543 C CA . ILE A 1 71 ? 6.162 -13.583 -9.237 1.00 68.94 71 ILE A CA 1
ATOM 544 C C . ILE A 1 71 ? 5.111 -14.645 -9.610 1.00 68.94 71 ILE A C 1
ATOM 546 O O . ILE A 1 71 ? 4.170 -14.872 -8.853 1.00 68.94 71 ILE A O 1
ATOM 550 N N . ALA A 1 72 ? 5.279 -15.334 -10.744 1.00 70.56 72 ALA A N 1
ATOM 551 C CA . ALA A 1 72 ? 4.345 -16.362 -11.211 1.00 70.56 72 ALA A CA 1
ATOM 552 C C . ALA A 1 72 ? 4.357 -17.649 -10.363 1.00 70.56 72 ALA A C 1
ATOM 554 O O . ALA A 1 72 ? 3.335 -18.325 -10.267 1.00 70.56 72 ALA A O 1
ATOM 555 N N . GLN A 1 73 ? 5.491 -17.994 -9.747 1.00 68.81 73 GLN A N 1
ATOM 556 C CA . GLN A 1 73 ? 5.631 -19.172 -8.878 1.00 68.81 73 GLN A CA 1
ATOM 557 C C . GLN A 1 73 ? 5.055 -18.964 -7.470 1.00 68.81 73 GLN A C 1
ATOM 559 O O . GLN A 1 73 ? 4.874 -19.934 -6.735 1.00 68.81 73 GLN A O 1
ATOM 564 N N . SER A 1 74 ? 4.735 -17.723 -7.102 1.00 63.19 74 SER A N 1
ATOM 565 C CA . SER A 1 74 ? 4.199 -17.375 -5.786 1.00 63.19 74 SER A CA 1
ATOM 566 C C . SER A 1 74 ? 2.969 -16.470 -5.915 1.00 63.19 74 SER A C 1
ATOM 568 O O . SER A 1 74 ? 3.029 -15.319 -5.501 1.00 63.19 74 SER A O 1
ATOM 570 N N . PRO A 1 75 ? 1.842 -16.942 -6.482 1.00 61.72 75 PRO A N 1
ATOM 571 C CA . PRO A 1 75 ? 0.653 -16.112 -6.703 1.00 61.72 75 PRO A CA 1
ATOM 572 C C . PRO A 1 75 ? 0.053 -15.544 -5.406 1.00 61.72 75 PRO A C 1
ATOM 574 O O . PRO A 1 75 ? -0.405 -14.402 -5.408 1.00 61.72 75 PRO A O 1
ATOM 577 N N . ASP A 1 76 ? 0.122 -16.290 -4.299 1.00 70.62 76 ASP A N 1
ATOM 578 C CA . ASP A 1 76 ? -0.340 -15.831 -2.980 1.00 70.62 76 ASP A CA 1
ATOM 579 C C . ASP A 1 76 ? 0.600 -14.774 -2.361 1.00 70.62 76 ASP A C 1
ATOM 581 O O . ASP A 1 76 ? 0.145 -13.877 -1.649 1.00 70.62 76 ASP A O 1
ATOM 585 N N . ASP A 1 77 ? 1.891 -14.806 -2.720 1.00 68.56 77 ASP A N 1
ATOM 586 C CA . ASP A 1 77 ? 2.926 -13.893 -2.211 1.00 68.56 77 ASP A CA 1
ATOM 587 C C . ASP A 1 77 ? 3.393 -12.869 -3.262 1.00 68.56 77 ASP A C 1
ATOM 589 O O . ASP A 1 77 ? 4.317 -12.093 -3.016 1.00 68.56 77 ASP A O 1
ATOM 593 N N . ALA A 1 78 ? 2.756 -12.818 -4.436 1.00 71.62 78 ALA A N 1
ATOM 594 C CA . ALA A 1 78 ? 3.176 -11.999 -5.576 1.00 71.62 78 ALA A CA 1
ATOM 595 C C . ALA A 1 78 ? 3.279 -10.517 -5.194 1.00 71.62 78 ALA A C 1
ATOM 597 O O . ALA A 1 78 ? 4.180 -9.799 -5.637 1.00 71.62 78 ALA A O 1
ATOM 598 N N . ARG A 1 79 ? 2.377 -10.076 -4.309 1.00 75.31 79 ARG A N 1
ATOM 599 C CA . ARG A 1 79 ? 2.396 -8.733 -3.732 1.00 75.31 79 ARG A CA 1
ATOM 600 C C . ARG A 1 79 ? 3.613 -8.508 -2.836 1.00 75.31 79 ARG A C 1
ATOM 602 O O . ARG A 1 79 ? 4.271 -7.486 -2.982 1.00 75.31 79 ARG A O 1
ATOM 609 N N . GLU A 1 80 ? 3.925 -9.439 -1.938 1.00 78.12 80 GLU A N 1
ATOM 610 C CA . GLU A 1 80 ? 5.082 -9.324 -1.039 1.00 78.12 80 GLU A CA 1
ATOM 611 C C . GLU A 1 80 ? 6.400 -9.354 -1.826 1.00 78.12 80 GLU A C 1
ATOM 613 O O . GLU A 1 80 ? 7.284 -8.524 -1.603 1.00 78.12 80 GLU A O 1
ATOM 618 N N . VAL A 1 81 ? 6.507 -10.260 -2.801 1.00 77.19 81 VAL A N 1
ATOM 619 C CA . VAL A 1 81 ? 7.659 -10.379 -3.704 1.00 77.19 81 VAL A CA 1
ATOM 620 C C . VAL A 1 81 ? 7.857 -9.087 -4.498 1.00 77.19 81 VAL A C 1
ATOM 622 O O . VAL A 1 81 ? 8.969 -8.558 -4.534 1.00 77.19 81 VAL A O 1
ATOM 625 N N . GLY A 1 82 ? 6.785 -8.544 -5.083 1.00 78.69 82 GLY A N 1
ATOM 626 C CA . GLY A 1 82 ? 6.819 -7.290 -5.833 1.00 78.69 82 GLY A CA 1
ATOM 627 C C . GLY A 1 82 ? 7.164 -6.074 -4.968 1.00 78.69 82 GLY A C 1
ATOM 628 O O . GLY A 1 82 ? 7.973 -5.242 -5.378 1.00 78.69 82 GLY A O 1
ATOM 629 N N . GLU A 1 83 ? 6.611 -5.976 -3.754 1.00 80.56 83 GLU A N 1
ATOM 630 C CA . GLU A 1 83 ? 6.917 -4.893 -2.808 1.00 80.56 83 GLU A CA 1
ATOM 631 C C . GLU A 1 83 ? 8.383 -4.933 -2.361 1.00 80.56 83 GLU A C 1
ATOM 633 O O . GLU A 1 83 ? 9.063 -3.901 -2.356 1.00 80.56 83 GLU A O 1
ATOM 638 N N . LYS A 1 84 ? 8.897 -6.124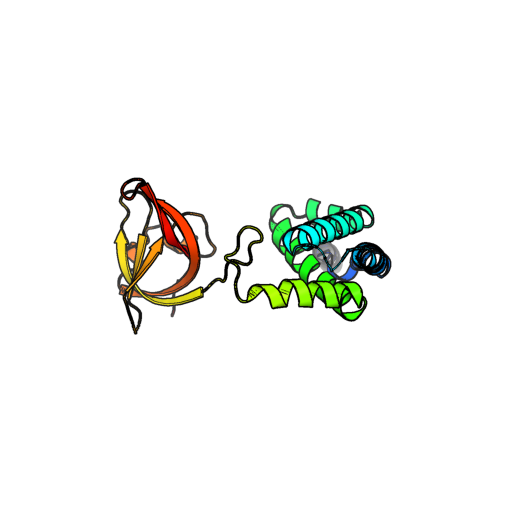 -2.032 1.00 81.44 84 LYS A N 1
ATOM 639 C CA . LYS A 1 84 ? 10.299 -6.307 -1.650 1.00 81.44 84 LYS A CA 1
ATOM 640 C C . LYS A 1 84 ? 11.232 -5.986 -2.813 1.00 81.44 84 LYS A C 1
ATOM 642 O O . LYS A 1 84 ? 12.189 -5.239 -2.618 1.00 81.44 84 LYS A O 1
ATOM 647 N N . PHE A 1 85 ? 10.929 -6.490 -4.010 1.00 83.75 85 PHE A N 1
ATOM 648 C CA . PHE A 1 85 ? 11.678 -6.166 -5.221 1.00 83.75 85 PHE A CA 1
ATOM 649 C C . PHE A 1 85 ? 11.708 -4.655 -5.457 1.00 83.75 85 PHE A C 1
ATOM 651 O O . PHE A 1 85 ? 12.782 -4.068 -5.524 1.00 83.75 85 PHE A O 1
ATOM 658 N N . GLY A 1 86 ? 10.540 -4.009 -5.522 1.00 83.50 86 GLY A N 1
ATOM 659 C CA . GLY A 1 86 ? 10.432 -2.584 -5.822 1.00 83.50 86 GLY A CA 1
ATOM 660 C C . GLY A 1 86 ? 11.151 -1.701 -4.801 1.00 83.50 86 GLY A C 1
ATOM 661 O O . GLY A 1 86 ? 11.744 -0.691 -5.177 1.00 83.50 86 GLY A O 1
ATOM 662 N N . LYS A 1 87 ? 11.152 -2.093 -3.520 1.00 82.75 87 LYS A N 1
ATOM 663 C CA . LYS A 1 87 ? 11.895 -1.392 -2.467 1.00 82.75 87 LYS A CA 1
ATOM 664 C C . LYS A 1 87 ? 13.406 -1.488 -2.682 1.00 82.75 87 LYS A C 1
ATOM 666 O O . LYS A 1 87 ? 14.064 -0.453 -2.726 1.00 82.75 87 LYS A O 1
ATOM 671 N N . GLU A 1 88 ? 13.944 -2.700 -2.791 1.00 83.25 88 GLU A N 1
ATOM 672 C CA . GLU A 1 88 ? 15.390 -2.915 -2.942 1.00 83.25 88 GLU A CA 1
ATOM 673 C C . GLU A 1 88 ? 15.897 -2.328 -4.264 1.00 83.25 88 GLU A C 1
ATOM 675 O O . GLU A 1 88 ? 16.857 -1.561 -4.278 1.00 83.25 88 GLU A O 1
ATOM 680 N N . PHE A 1 89 ? 15.175 -2.581 -5.358 1.00 88.06 89 PHE A N 1
ATOM 681 C CA . PHE A 1 89 ? 15.478 -2.031 -6.674 1.00 88.06 89 PHE A CA 1
ATOM 682 C C . PHE A 1 89 ? 15.457 -0.501 -6.668 1.00 88.06 89 PHE A C 1
ATOM 684 O O . PHE A 1 89 ? 16.376 0.133 -7.176 1.00 88.06 89 PHE A O 1
ATOM 691 N N . GLY A 1 90 ? 14.435 0.110 -6.058 1.00 87.94 90 GLY A N 1
ATOM 692 C CA . GLY A 1 90 ? 14.324 1.563 -5.960 1.00 87.94 90 GLY A CA 1
ATOM 693 C C . GLY A 1 90 ? 15.454 2.200 -5.146 1.00 87.94 90 GLY A C 1
ATOM 694 O O . GLY A 1 90 ? 15.959 3.251 -5.537 1.00 87.94 90 GLY A O 1
ATOM 695 N N . MET A 1 91 ? 15.877 1.573 -4.041 1.00 84.81 91 MET A N 1
ATOM 696 C CA . MET A 1 91 ? 17.011 2.050 -3.235 1.00 84.81 91 MET A CA 1
ATOM 697 C C . MET A 1 91 ? 18.323 1.994 -4.020 1.00 84.81 91 MET A C 1
ATOM 699 O O . MET A 1 91 ? 19.054 2.984 -4.073 1.00 84.81 91 MET A O 1
ATOM 703 N N . GLU A 1 92 ? 18.582 0.866 -4.674 1.00 88.25 92 GLU A N 1
ATOM 704 C CA . GLU A 1 92 ? 19.787 0.664 -5.475 1.00 88.25 92 GLU A CA 1
ATOM 705 C C . GLU A 1 92 ? 19.826 1.627 -6.673 1.00 88.25 92 GLU A C 1
ATOM 707 O O . GLU A 1 92 ? 20.840 2.276 -6.944 1.00 88.25 92 GLU A O 1
ATOM 712 N N . LEU A 1 93 ? 18.681 1.812 -7.337 1.00 91.50 93 LEU A N 1
ATOM 713 C CA . LEU A 1 93 ? 18.529 2.734 -8.456 1.00 91.50 93 LEU A CA 1
ATOM 714 C C . LEU A 1 93 ? 18.747 4.190 -8.031 1.00 91.50 93 LEU A C 1
ATOM 716 O O . LEU A 1 93 ? 19.444 4.920 -8.729 1.00 91.50 93 LEU A O 1
ATOM 720 N N . MET A 1 94 ? 18.214 4.623 -6.885 1.00 88.38 94 MET A N 1
ATOM 721 C CA . MET A 1 94 ? 18.492 5.963 -6.347 1.00 88.38 94 MET A CA 1
ATOM 722 C C . MET A 1 94 ? 19.976 6.174 -6.067 1.00 88.38 94 MET A C 1
ATOM 724 O O . MET A 1 94 ? 20.490 7.265 -6.308 1.00 88.38 94 MET A O 1
ATOM 728 N N . SER A 1 95 ? 20.663 5.144 -5.569 1.00 88.44 95 SER A N 1
ATOM 729 C CA . SER A 1 95 ? 22.081 5.253 -5.240 1.00 88.44 95 SER A CA 1
ATOM 730 C C . SER A 1 95 ? 22.977 5.314 -6.477 1.00 88.44 95 SER A C 1
ATOM 732 O O . SER A 1 95 ? 24.031 5.946 -6.424 1.00 88.44 95 SER A O 1
ATOM 734 N N . LYS A 1 96 ? 22.597 4.640 -7.567 1.00 89.25 96 LYS A N 1
ATOM 735 C CA . LYS A 1 96 ? 23.430 4.491 -8.772 1.00 89.25 96 LYS A CA 1
ATOM 736 C C . LYS A 1 96 ? 22.996 5.365 -9.952 1.00 89.25 96 LYS A C 1
ATOM 738 O O . LYS A 1 96 ? 23.786 5.566 -10.870 1.00 89.25 96 LYS A O 1
ATOM 743 N N . CYS A 1 97 ? 21.776 5.902 -9.942 1.00 93.06 97 CYS A N 1
ATOM 744 C CA . CYS A 1 97 ? 21.220 6.680 -11.046 1.00 93.06 97 CYS A CA 1
ATOM 745 C C . CYS A 1 97 ? 20.833 8.109 -10.619 1.00 93.06 97 CYS A C 1
ATOM 747 O O . CYS A 1 97 ? 19.772 8.319 -10.021 1.00 93.06 97 CYS A O 1
ATOM 749 N N . PRO A 1 98 ? 21.624 9.131 -11.000 1.00 90.81 98 PRO A N 1
ATOM 750 C CA . PRO A 1 98 ? 21.315 10.528 -10.695 1.00 90.81 98 PRO A CA 1
ATOM 751 C C . PRO A 1 98 ? 19.958 10.996 -11.240 1.00 90.81 98 PRO A C 1
ATOM 753 O O . PRO A 1 98 ? 19.258 11.752 -10.568 1.00 90.81 98 PRO A O 1
ATOM 756 N N . ALA A 1 99 ? 19.562 10.532 -12.432 1.00 91.88 99 ALA A N 1
ATOM 757 C CA . ALA A 1 99 ? 18.267 10.869 -13.025 1.00 91.88 99 ALA A CA 1
ATOM 758 C C . ALA A 1 99 ? 17.098 10.328 -12.188 1.00 91.88 99 ALA A C 1
ATOM 760 O O . ALA A 1 99 ? 16.135 11.051 -11.930 1.00 91.88 99 ALA A O 1
ATOM 761 N N . ALA A 1 100 ? 17.215 9.092 -11.692 1.00 89.69 100 ALA A N 1
ATOM 762 C CA . ALA A 1 100 ? 16.224 8.503 -10.801 1.00 89.69 100 ALA A CA 1
ATOM 763 C C . ALA A 1 100 ? 16.139 9.291 -9.489 1.00 89.69 100 ALA A C 1
ATOM 765 O O . ALA A 1 100 ? 15.050 9.678 -9.080 1.00 89.69 100 ALA A O 1
ATOM 766 N N . MET A 1 101 ? 17.276 9.616 -8.866 1.00 89.31 101 MET A N 1
ATOM 767 C CA . MET A 1 101 ? 17.306 10.432 -7.646 1.00 89.31 101 MET A CA 1
ATOM 768 C C . MET A 1 101 ? 16.590 11.780 -7.833 1.00 89.31 101 MET A C 1
ATOM 770 O O . MET A 1 101 ? 15.760 12.157 -7.004 1.00 89.31 101 MET A O 1
ATOM 774 N N . GLN A 1 102 ? 16.853 12.490 -8.935 1.00 86.94 102 GLN A N 1
ATOM 775 C CA . GLN A 1 102 ? 16.162 13.746 -9.245 1.00 86.94 102 GLN A CA 1
ATOM 776 C C . GLN A 1 102 ? 14.655 13.546 -9.429 1.00 86.94 102 GLN A C 1
ATOM 778 O O . GLN A 1 102 ? 13.865 14.366 -8.956 1.00 86.94 102 GLN A O 1
ATOM 783 N N . LEU A 1 103 ? 14.249 12.445 -10.066 1.00 88.19 103 LEU A N 1
ATOM 784 C CA . LEU A 1 103 ? 12.844 12.089 -10.246 1.00 88.19 103 LEU A CA 1
ATOM 785 C C . LEU A 1 103 ? 12.158 11.876 -8.895 1.00 88.19 103 LEU A C 1
ATOM 787 O O . LEU A 1 103 ? 11.122 12.484 -8.628 1.00 88.19 103 LEU A O 1
ATOM 791 N N . PHE A 1 104 ? 12.766 11.085 -8.008 1.00 84.88 104 PHE A N 1
ATOM 792 C CA . PHE A 1 104 ? 12.240 10.833 -6.666 1.00 84.88 104 PHE A CA 1
ATOM 793 C C . PHE A 1 104 ? 12.149 12.110 -5.826 1.00 84.88 104 PHE A C 1
ATOM 795 O O . PHE A 1 104 ? 11.156 12.298 -5.124 1.00 84.88 104 PHE A O 1
ATOM 802 N N . ILE A 1 105 ? 13.129 13.015 -5.925 1.00 85.56 105 ILE A N 1
ATOM 803 C CA . ILE A 1 105 ? 13.078 14.320 -5.253 1.00 85.56 105 ILE A CA 1
ATOM 804 C C . ILE A 1 105 ? 11.937 15.168 -5.813 1.00 85.56 105 ILE A C 1
ATOM 806 O O . ILE A 1 105 ? 11.166 15.722 -5.038 1.00 85.56 105 ILE A O 1
ATOM 810 N N . LYS A 1 106 ? 11.788 15.260 -7.137 1.00 82.69 106 LYS A N 1
ATOM 811 C CA . LYS A 1 106 ? 10.760 16.095 -7.773 1.00 82.69 106 LYS A CA 1
ATOM 812 C C . LYS A 1 106 ? 9.344 15.604 -7.469 1.00 82.69 106 LYS A C 1
ATOM 814 O O . LYS A 1 106 ? 8.478 16.401 -7.105 1.00 82.69 106 LYS A O 1
ATOM 819 N N . VAL A 1 107 ? 9.123 14.296 -7.569 1.00 80.00 107 VAL A N 1
ATOM 820 C CA . VAL A 1 107 ? 7.849 13.658 -7.214 1.00 80.00 107 VAL A CA 1
ATOM 821 C C . VAL A 1 107 ? 7.609 13.736 -5.700 1.00 80.00 107 VAL A C 1
ATOM 823 O O . VAL A 1 107 ? 6.488 13.982 -5.265 1.00 80.00 107 VAL A O 1
ATOM 826 N N . GLY A 1 108 ? 8.649 13.580 -4.876 1.00 73.25 108 GLY A N 1
ATOM 827 C CA . GLY A 1 108 ? 8.559 13.645 -3.414 1.00 73.25 108 GLY A CA 1
ATOM 828 C C . GLY A 1 108 ? 8.340 15.055 -2.851 1.00 73.25 108 GLY A C 1
ATOM 829 O O . GLY A 1 108 ? 7.592 15.218 -1.889 1.00 73.25 108 GLY A O 1
ATOM 830 N N . ALA A 1 109 ? 8.940 16.082 -3.454 1.00 62.00 109 ALA A N 1
ATOM 831 C CA . ALA A 1 109 ? 8.821 17.479 -3.034 1.00 62.00 109 ALA A CA 1
ATOM 832 C C . ALA A 1 109 ? 7.427 18.059 -3.321 1.00 62.00 109 ALA A C 1
ATOM 834 O O . ALA A 1 109 ? 6.916 18.837 -2.518 1.00 62.00 109 ALA A O 1
ATOM 835 N N . ASN A 1 110 ? 6.780 17.629 -4.410 1.00 54.88 110 ASN A N 1
ATOM 836 C CA . ASN A 1 110 ? 5.404 18.022 -4.742 1.00 54.88 110 ASN A CA 1
ATOM 837 C C . ASN A 1 110 ? 4.329 17.285 -3.926 1.00 54.88 110 ASN A C 1
ATOM 839 O O . ASN A 1 110 ? 3.165 17.673 -3.951 1.00 54.88 110 ASN A O 1
ATOM 843 N N . LYS A 1 111 ? 4.695 16.275 -3.127 1.00 49.03 111 LYS A N 1
ATOM 844 C CA . LYS A 1 111 ? 3.763 15.581 -2.219 1.00 49.03 111 LYS A CA 1
ATOM 845 C C . LYS A 1 111 ? 3.490 16.334 -0.908 1.00 49.03 111 LYS A C 1
ATOM 847 O O . LYS A 1 111 ? 2.953 15.742 0.028 1.00 49.03 111 LYS A O 1
ATOM 852 N N . LYS A 1 112 ? 3.831 17.630 -0.819 1.00 42.03 112 LYS A N 1
ATOM 853 C CA . LYS A 1 112 ? 3.417 18.484 0.307 1.00 42.03 112 LYS A CA 1
ATOM 854 C C . LYS A 1 112 ? 2.023 19.102 0.162 1.00 42.03 112 LYS A C 1
ATOM 856 O O . LYS A 1 112 ? 1.434 19.366 1.199 1.00 42.03 112 LYS A O 1
ATOM 861 N N . GLU A 1 113 ? 1.447 19.221 -1.034 1.00 37.75 113 GLU A N 1
ATOM 862 C CA . GLU A 1 113 ? 0.065 19.703 -1.222 1.00 37.75 113 GLU A CA 1
ATOM 863 C C . GLU A 1 113 ? -0.542 19.162 -2.527 1.00 37.75 113 GLU A C 1
ATOM 865 O O . GLU A 1 113 ? -0.774 19.911 -3.464 1.00 37.75 113 GLU A O 1
ATOM 870 N N . VAL A 1 114 ? -0.807 17.857 -2.621 1.00 31.75 114 VAL A N 1
ATOM 871 C CA . VAL A 1 114 ? -1.752 17.313 -3.612 1.00 31.75 114 VAL A CA 1
ATOM 872 C C . VAL A 1 114 ? -2.453 16.124 -2.968 1.00 31.75 114 VAL A C 1
ATOM 874 O O . VAL A 1 114 ? -1.808 15.150 -2.577 1.00 31.75 114 VAL A O 1
ATOM 877 N N . GLN A 1 115 ? -3.773 16.242 -2.818 1.00 35.25 115 GLN A N 1
ATOM 878 C CA . GLN A 1 115 ? -4.665 15.136 -2.497 1.00 35.25 115 GLN A CA 1
ATOM 879 C C . GLN A 1 115 ? -4.397 13.983 -3.468 1.00 35.25 115 GLN A C 1
ATOM 881 O O . GLN A 1 115 ? -4.420 14.147 -4.687 1.00 35.25 115 GLN A O 1
ATOM 886 N N . GLU A 1 116 ? -4.084 12.829 -2.890 1.00 34.66 116 GLU A N 1
ATOM 887 C CA . GLU A 1 116 ? -3.669 11.604 -3.563 1.00 34.66 116 GLU A CA 1
ATOM 888 C C . GLU A 1 116 ? -4.785 11.045 -4.457 1.00 34.66 116 GLU A C 1
ATOM 890 O O . GLU A 1 116 ? -5.542 10.165 -4.058 1.00 34.66 116 GLU A O 1
ATOM 895 N N . SER A 1 117 ? -4.847 11.490 -5.709 1.00 37.16 117 SER A N 1
ATOM 896 C CA . SER A 1 117 ? -5.445 10.695 -6.778 1.00 37.16 117 SER A CA 1
ATOM 897 C C . SER A 1 117 ? -4.346 9.865 -7.440 1.00 37.16 117 SER A C 1
ATOM 899 O O . SER A 1 117 ? -3.619 10.352 -8.297 1.00 37.16 117 SER A O 1
ATOM 901 N N . GLY A 1 118 ? -4.227 8.599 -7.024 1.00 37.97 118 GLY A N 1
ATOM 902 C CA . GLY A 1 118 ? -3.660 7.547 -7.875 1.00 37.97 118 GLY A CA 1
ATOM 903 C C . GLY A 1 118 ? -2.208 7.110 -7.647 1.00 37.97 118 GLY A C 1
ATOM 904 O O . GLY A 1 118 ? -1.458 7.037 -8.605 1.00 37.97 118 GLY A O 1
ATOM 905 N N . SER A 1 119 ? -1.811 6.724 -6.428 1.00 36.03 119 SER A N 1
ATOM 906 C CA . SER A 1 119 ? -0.861 5.608 -6.199 1.00 36.03 119 SER A CA 1
ATOM 907 C C . SER A 1 119 ? -0.778 5.310 -4.700 1.00 36.03 119 SER A C 1
ATOM 909 O O . SER A 1 119 ? -0.304 6.123 -3.905 1.00 36.03 119 SER A O 1
ATOM 911 N N . GLY A 1 120 ? -1.316 4.160 -4.292 1.00 36.25 120 GLY A N 1
ATOM 912 C CA . GLY A 1 120 ? -1.570 3.812 -2.898 1.00 36.25 120 GLY A CA 1
ATOM 913 C C . GLY A 1 120 ? -0.312 3.541 -2.072 1.00 36.25 120 GLY A C 1
ATOM 914 O O . GLY A 1 120 ? 0.062 2.394 -1.865 1.00 36.25 120 GLY A O 1
ATOM 915 N N . LYS A 1 121 ? 0.245 4.585 -1.459 1.00 37.81 121 LYS A N 1
ATOM 916 C CA . LYS A 1 121 ? 0.624 4.504 -0.044 1.00 37.81 121 LYS A CA 1
ATOM 917 C C . LYS A 1 121 ? -0.457 5.219 0.737 1.00 37.81 121 LYS A C 1
ATOM 919 O O . LYS A 1 121 ? -0.272 6.366 1.122 1.00 37.81 121 LYS A O 1
ATOM 924 N N . THR A 1 122 ? -1.596 4.566 0.965 1.00 48.03 122 THR A N 1
ATOM 925 C CA . THR A 1 122 ? -2.547 5.168 1.896 1.00 48.03 122 THR A CA 1
ATOM 926 C C . THR A 1 122 ? -1.841 5.270 3.238 1.00 48.03 122 THR A C 1
ATOM 928 O O . THR A 1 122 ? -1.394 4.249 3.757 1.00 48.03 122 THR A O 1
ATOM 931 N N . LYS A 1 123 ? -1.647 6.493 3.745 1.00 54.00 123 LYS A N 1
ATOM 932 C CA . LYS A 1 123 ? -0.998 6.731 5.037 1.00 54.00 123 LYS A CA 1
ATOM 933 C C . LYS A 1 123 ? -1.778 5.982 6.108 1.00 54.00 123 LYS A C 1
ATOM 935 O O . LYS A 1 123 ? -2.812 6.446 6.584 1.00 54.00 123 LYS A O 1
ATOM 940 N N . THR A 1 124 ? -1.293 4.797 6.452 1.00 71.31 124 THR A N 1
ATOM 941 C CA . THR A 1 124 ? -1.920 3.971 7.464 1.00 71.31 124 THR A CA 1
ATOM 942 C C . THR A 1 124 ? -1.625 4.598 8.816 1.00 71.31 124 THR A C 1
ATOM 944 O O . THR A 1 124 ? -0.472 4.718 9.225 1.00 71.31 124 THR A O 1
ATOM 947 N N . SER A 1 125 ? -2.671 5.038 9.497 1.00 86.69 125 SER A N 1
ATOM 948 C CA . SER A 1 125 ? -2.602 5.571 10.850 1.00 86.69 125 SER A CA 1
ATOM 949 C C . SER A 1 125 ? -2.931 4.463 11.844 1.00 86.69 125 SER A C 1
ATOM 951 O O . SER A 1 125 ? -3.702 3.557 11.539 1.00 86.69 125 SER A O 1
ATOM 953 N N . SER A 1 126 ? -2.350 4.516 13.040 1.00 89.25 126 SER A N 1
ATOM 954 C CA . SER A 1 126 ? -2.624 3.554 14.112 1.00 89.25 126 SER A CA 1
ATOM 955 C C . SER A 1 126 ? -3.392 4.236 15.234 1.00 89.25 126 SER A C 1
ATOM 957 O O . SER A 1 126 ? -3.123 5.391 15.558 1.00 89.25 126 SER A O 1
ATOM 959 N N . LEU A 1 127 ? -4.314 3.514 15.864 1.00 91.19 127 LEU A N 1
ATOM 960 C CA . LEU A 1 127 ? -4.924 3.919 17.126 1.00 91.19 127 LEU A CA 1
ATOM 961 C C . LEU A 1 127 ? -4.950 2.748 18.102 1.00 91.19 127 LEU A C 1
ATOM 963 O O . LEU A 1 127 ? -5.109 1.601 17.692 1.00 91.19 127 LEU A O 1
ATOM 967 N N . THR A 1 128 ? -4.834 3.065 19.387 1.00 92.44 128 THR A N 1
ATOM 968 C CA . THR A 1 128 ? -5.025 2.126 20.494 1.00 92.44 128 THR A CA 1
ATOM 969 C C . THR A 1 128 ? -6.102 2.687 21.406 1.00 92.44 128 THR A C 1
ATOM 971 O O . THR A 1 128 ? -6.094 3.878 21.715 1.00 92.44 128 THR A O 1
ATOM 974 N N . GLY A 1 129 ? -7.026 1.845 21.853 1.00 92.38 129 GLY A N 1
ATOM 975 C CA . GLY A 1 129 ? -8.082 2.272 22.763 1.00 92.38 129 GLY A CA 1
ATOM 976 C C . GLY A 1 129 ? -9.004 1.135 23.168 1.00 92.38 129 GLY A C 1
ATOM 977 O O . GLY A 1 129 ? -8.695 -0.033 22.946 1.00 92.38 129 GLY A O 1
ATOM 978 N N . THR A 1 130 ? -10.138 1.478 23.764 1.00 93.88 130 THR A N 1
ATOM 979 C CA . THR A 1 130 ? -11.132 0.503 24.224 1.00 93.88 130 THR A CA 1
ATOM 980 C C . THR A 1 130 ? -12.290 0.426 23.244 1.00 93.88 130 THR A C 1
ATOM 982 O O . THR A 1 130 ? -12.875 1.450 22.893 1.00 93.88 130 THR A O 1
ATOM 985 N N . LEU A 1 131 ? -12.664 -0.779 22.816 1.00 92.81 131 LEU A N 1
ATOM 986 C CA . LEU A 1 131 ? -13.825 -0.959 21.945 1.00 92.81 131 LEU A CA 1
ATOM 987 C C . LEU A 1 131 ? -15.115 -0.692 22.732 1.00 92.81 131 LEU A C 1
ATOM 989 O O . LEU A 1 131 ? -15.417 -1.402 23.691 1.00 92.81 131 LEU A O 1
ATOM 993 N N . VAL A 1 132 ? -15.898 0.309 22.326 1.00 92.38 132 VAL A N 1
ATOM 994 C CA . VAL A 1 132 ? -17.101 0.741 23.066 1.00 92.38 132 VAL A CA 1
ATOM 995 C C . VAL A 1 132 ? -18.408 0.480 22.326 1.00 92.38 132 VAL A C 1
ATOM 997 O O . VAL A 1 132 ? -19.438 0.263 22.970 1.00 92.38 132 VAL A O 1
ATOM 1000 N N . LYS A 1 133 ? -18.390 0.441 20.989 1.00 90.94 133 LYS A N 1
ATOM 1001 C CA . LYS A 1 133 ? -19.591 0.213 20.177 1.00 90.94 133 LYS A CA 1
ATOM 1002 C C . LYS A 1 133 ? -19.266 -0.582 18.917 1.00 90.94 133 LYS A C 1
ATOM 1004 O O . LYS A 1 133 ? -18.226 -0.372 18.300 1.00 90.94 133 LYS A O 1
ATOM 1009 N N . VAL A 1 134 ? -20.197 -1.454 18.542 1.00 91.19 134 VAL A N 1
ATOM 1010 C CA . VAL A 1 134 ? -20.246 -2.131 17.245 1.00 91.19 134 VAL A CA 1
ATOM 1011 C C . VAL A 1 134 ? -21.630 -1.880 16.670 1.00 91.19 134 VAL A C 1
ATOM 1013 O O . VAL A 1 134 ? -22.619 -2.129 17.360 1.00 91.19 134 VAL A O 1
ATOM 1016 N N . ASP A 1 135 ? -21.702 -1.372 15.446 1.00 89.56 135 ASP A N 1
ATOM 1017 C CA . ASP A 1 135 ? -22.942 -1.306 14.676 1.00 89.56 135 ASP A CA 1
ATOM 1018 C C . ASP A 1 135 ? -22.824 -2.242 13.478 1.00 89.56 135 ASP A C 1
ATOM 1020 O O . ASP A 1 135 ? -21.820 -2.218 12.769 1.00 89.56 135 ASP A O 1
ATOM 1024 N N . THR A 1 136 ? -23.830 -3.085 13.283 1.00 86.38 136 THR A N 1
ATOM 1025 C CA . THR A 1 136 ? -23.888 -4.085 12.211 1.00 86.38 136 THR A CA 1
ATOM 1026 C C . THR A 1 136 ? -25.024 -3.812 11.225 1.00 86.38 136 THR A C 1
ATOM 1028 O O . THR A 1 136 ? -25.300 -4.641 10.359 1.00 86.38 136 THR A O 1
ATOM 1031 N N . LYS A 1 137 ? -25.713 -2.666 11.332 1.00 80.62 137 LYS A N 1
ATOM 1032 C CA . LYS A 1 137 ? -26.768 -2.283 10.388 1.00 80.62 137 LYS A CA 1
ATOM 1033 C C . LYS A 1 137 ? -26.146 -1.773 9.087 1.00 80.62 137 LYS A C 1
ATOM 1035 O O . LYS A 1 137 ? -25.774 -0.609 8.977 1.00 80.62 137 LYS A O 1
ATOM 1040 N N . GLY A 1 138 ? -26.066 -2.652 8.090 1.00 82.50 138 GLY A N 1
ATOM 1041 C CA . GLY A 1 138 ? -25.407 -2.375 6.814 1.00 82.50 138 GLY A CA 1
ATOM 1042 C C . GLY A 1 138 ? -23.951 -2.821 6.864 1.00 82.50 138 GLY A C 1
ATOM 1043 O O . GLY A 1 138 ? -23.682 -4.010 7.012 1.00 82.50 138 GLY A O 1
ATOM 1044 N N . TYR A 1 139 ? -23.014 -1.880 6.753 1.00 86.19 139 TYR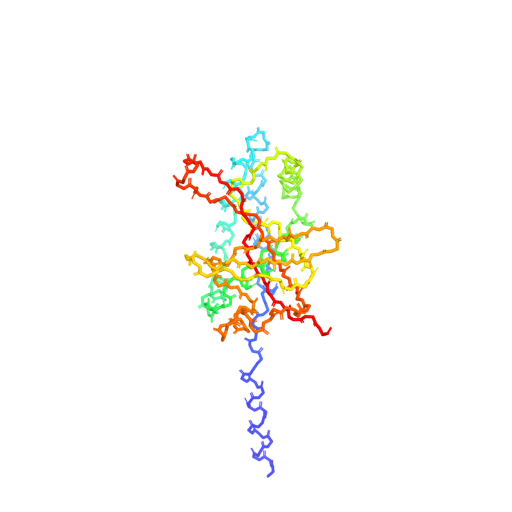 A N 1
ATOM 1045 C CA . TYR A 1 139 ? -21.596 -2.171 6.968 1.00 86.19 139 TYR A CA 1
ATOM 1046 C C . TYR A 1 139 ? -21.253 -2.162 8.456 1.00 86.19 139 TYR A C 1
ATOM 1048 O O . TYR A 1 139 ? -21.824 -1.395 9.234 1.00 86.19 139 TYR A O 1
ATOM 1056 N N . VAL A 1 140 ? -20.287 -2.991 8.849 1.00 91.06 140 VAL A N 1
ATOM 1057 C CA . VAL A 1 140 ? -19.842 -3.042 10.241 1.00 91.06 140 VAL A CA 1
ATOM 1058 C C . VAL A 1 140 ? -19.031 -1.787 10.561 1.00 91.06 140 VAL A C 1
ATOM 1060 O O . VAL A 1 140 ? -18.033 -1.490 9.902 1.00 91.06 140 VAL A O 1
ATOM 1063 N N . THR A 1 141 ? -19.438 -1.060 11.600 1.00 93.06 141 THR A N 1
ATOM 1064 C CA . THR A 1 141 ? -18.660 0.055 12.153 1.00 93.06 141 THR A CA 1
ATOM 1065 C C . THR A 1 141 ? -18.279 -0.212 13.600 1.00 93.06 141 THR A C 1
ATOM 1067 O O . THR A 1 141 ? -19.054 -0.767 14.381 1.00 93.06 141 THR A O 1
ATOM 1070 N N . ILE A 1 142 ? -17.054 0.167 13.954 1.00 94.25 142 ILE A N 1
ATOM 1071 C CA . ILE A 1 142 ? -16.460 -0.076 15.267 1.00 94.25 142 ILE A CA 1
ATOM 1072 C C . ILE A 1 142 ? -16.047 1.266 15.854 1.00 94.25 142 ILE A C 1
ATOM 1074 O O . ILE A 1 142 ? -15.227 1.971 15.271 1.00 94.25 142 ILE A O 1
ATOM 1078 N N . THR A 1 143 ? -16.586 1.620 17.018 1.00 94.88 143 THR A N 1
ATOM 1079 C CA . THR A 1 143 ? -16.162 2.818 17.749 1.00 94.88 143 THR A CA 1
ATOM 1080 C C . THR A 1 143 ? -15.192 2.430 18.854 1.00 94.88 143 THR A C 1
ATOM 1082 O O . THR A 1 143 ? -15.508 1.609 19.723 1.00 94.88 143 THR A O 1
ATOM 1085 N N . VAL A 1 144 ? -14.019 3.057 18.831 1.00 94.88 144 VAL A N 1
ATOM 1086 C CA . VAL A 1 144 ? -12.952 2.887 19.813 1.00 94.88 144 VAL A CA 1
ATOM 1087 C C . VAL A 1 144 ? -12.783 4.186 20.590 1.00 94.88 144 VAL A C 1
ATOM 1089 O O . VAL A 1 144 ? -12.561 5.249 20.007 1.00 94.88 144 VAL A O 1
ATOM 1092 N N . LYS A 1 145 ? -12.873 4.091 21.916 1.00 93.62 145 LYS A N 1
ATOM 1093 C CA . LYS A 1 145 ? -12.573 5.186 22.832 1.00 93.62 145 LYS A CA 1
ATOM 1094 C C . LYS A 1 145 ? -11.066 5.289 23.016 1.00 93.62 145 LYS A C 1
ATOM 1096 O O . LYS A 1 145 ? -10.438 4.350 23.506 1.00 93.62 145 LYS A O 1
ATOM 1101 N N . THR A 1 146 ? -10.500 6.417 22.606 1.00 90.62 146 THR A N 1
ATOM 1102 C CA . THR A 1 146 ? -9.086 6.758 22.822 1.00 90.62 146 THR A CA 1
ATOM 1103 C C . THR A 1 146 ? -8.965 7.800 23.936 1.00 90.62 146 THR A C 1
ATOM 1105 O O . THR A 1 146 ? -9.978 8.266 24.454 1.00 90.62 146 THR A O 1
ATOM 1108 N N . GLU A 1 147 ? -7.743 8.180 24.310 1.00 82.12 147 GLU A N 1
ATOM 1109 C CA . GLU A 1 147 ? -7.510 9.186 25.360 1.00 82.12 147 GLU A CA 1
ATOM 1110 C C . GLU A 1 147 ? -8.081 10.571 25.011 1.00 82.12 147 GLU A C 1
ATOM 1112 O O . GLU A 1 147 ? -8.479 11.307 25.907 1.00 82.12 147 GLU A O 1
ATOM 1117 N N . GLY A 1 148 ? -8.161 10.921 23.720 1.00 77.31 148 GLY A N 1
ATOM 1118 C CA . GLY A 1 148 ? -8.643 12.236 23.285 1.00 77.31 148 GLY A CA 1
ATOM 1119 C C . GLY A 1 148 ? -10.106 12.253 22.843 1.00 77.31 148 GLY A C 1
ATOM 1120 O O . GLY A 1 148 ? -10.859 13.155 23.201 1.00 77.31 148 GLY A O 1
ATOM 1121 N N . ARG A 1 149 ? -10.516 11.279 22.023 1.00 85.94 149 ARG A N 1
ATOM 1122 C CA . ARG A 1 149 ? -11.875 11.219 21.463 1.00 85.94 149 ARG A CA 1
ATOM 1123 C C . ARG A 1 149 ? -12.270 9.816 21.034 1.00 85.94 149 ARG A C 1
ATOM 1125 O O . ARG A 1 149 ? -11.421 8.966 20.759 1.00 85.94 149 ARG A O 1
ATOM 1132 N N . ASP A 1 150 ? -13.567 9.614 20.879 1.00 92.00 150 ASP A N 1
ATOM 1133 C CA . ASP A 1 150 ? -14.095 8.420 20.236 1.00 92.00 150 ASP A CA 1
ATOM 1134 C C . ASP A 1 150 ? -13.829 8.487 18.725 1.00 92.00 150 ASP A C 1
ATOM 1136 O O . ASP A 1 150 ? -14.066 9.509 18.065 1.00 92.00 150 ASP A O 1
ATOM 1140 N N . ILE A 1 151 ? -13.303 7.393 18.177 1.00 94.06 151 ILE A N 1
ATOM 1141 C CA . ILE A 1 151 ? -13.009 7.235 16.753 1.00 94.06 151 ILE A CA 1
ATOM 1142 C C . ILE A 1 151 ? -13.845 6.077 16.223 1.00 94.06 151 ILE A C 1
ATOM 1144 O O . ILE A 1 151 ? -13.771 4.968 16.745 1.00 94.06 151 ILE A O 1
ATOM 1148 N N . THR A 1 152 ? -14.628 6.338 15.177 1.00 94.94 152 THR A N 1
ATOM 1149 C CA . THR A 1 152 ? -15.397 5.306 14.474 1.00 94.94 152 THR A CA 1
ATOM 1150 C C . THR A 1 152 ? -14.651 4.872 13.222 1.00 94.94 152 THR A C 1
ATOM 1152 O O . THR A 1 152 ? -14.216 5.709 12.431 1.00 94.94 152 THR A O 1
ATOM 1155 N N . LEU A 1 153 ? -14.503 3.561 13.074 1.00 95.69 153 LEU A N 1
ATOM 1156 C CA . LEU A 1 153 ? -13.833 2.891 11.972 1.00 95.69 153 LEU A CA 1
ATOM 1157 C C . LEU A 1 153 ? -14.843 2.064 11.176 1.00 95.69 153 LEU A C 1
ATOM 1159 O O . LEU A 1 153 ? -15.769 1.486 11.746 1.00 95.69 153 LEU A O 1
ATOM 1163 N N . LEU A 1 154 ? -14.638 1.991 9.867 1.00 94.75 154 LEU A N 1
ATOM 1164 C CA . LEU A 1 154 ? -15.428 1.206 8.932 1.00 94.75 154 LEU A CA 1
ATOM 1165 C C . LEU A 1 154 ? -14.700 -0.098 8.607 1.00 94.75 154 LEU A C 1
ATOM 1167 O O . LEU A 1 154 ? -13.580 -0.088 8.091 1.00 94.75 154 LEU A O 1
ATOM 1171 N N . TRP A 1 155 ? -15.364 -1.223 8.848 1.00 93.50 155 TRP A N 1
ATOM 1172 C CA . TRP A 1 155 ? -14.948 -2.504 8.302 1.00 93.50 155 TRP A CA 1
ATOM 1173 C C . TRP A 1 155 ? -15.618 -2.697 6.942 1.00 93.50 155 TRP A C 1
ATOM 1175 O O . TRP A 1 155 ? -16.784 -3.078 6.853 1.00 93.50 155 TRP A O 1
ATOM 1185 N N . LEU A 1 156 ? -14.860 -2.430 5.877 1.00 91.50 156 LEU A N 1
ATOM 1186 C CA . LEU A 1 156 ? -15.349 -2.541 4.501 1.00 91.50 156 LEU A CA 1
ATOM 1187 C C . LEU A 1 156 ? -14.840 -3.795 3.777 1.00 91.50 156 LEU A C 1
ATOM 1189 O O . LEU A 1 156 ? -15.581 -4.418 3.023 1.00 91.50 156 LEU A O 1
ATOM 1193 N N . ARG A 1 157 ? -13.574 -4.163 3.995 1.00 88.44 157 ARG A N 1
ATOM 1194 C CA . ARG A 1 157 ? -12.892 -5.270 3.310 1.00 88.44 157 ARG A CA 1
ATOM 1195 C C . ARG A 1 157 ? -12.184 -6.182 4.302 1.00 88.44 157 ARG A C 1
ATOM 1197 O O . ARG A 1 157 ? -12.081 -5.875 5.486 1.00 88.44 157 ARG A O 1
ATOM 1204 N N . TYR A 1 158 ? -11.693 -7.309 3.801 1.00 89.06 158 TYR A N 1
ATOM 1205 C CA . TYR A 1 158 ? -10.752 -8.145 4.535 1.00 89.06 158 TYR A CA 1
ATOM 1206 C C . TYR A 1 158 ? -9.502 -7.347 4.934 1.00 89.06 158 TYR A C 1
ATOM 1208 O O . TYR A 1 158 ? -8.986 -6.560 4.137 1.00 89.06 158 TYR A O 1
ATOM 1216 N N . PHE A 1 159 ? -9.000 -7.593 6.143 1.00 88.50 159 PHE A N 1
ATOM 1217 C CA . PHE A 1 159 ? -7.726 -7.063 6.619 1.00 88.50 159 PHE A CA 1
ATOM 1218 C C . PHE A 1 159 ? -7.033 -8.061 7.565 1.00 88.50 159 PHE A C 1
ATOM 1220 O O . PHE A 1 159 ? -7.720 -8.838 8.233 1.00 88.50 159 PHE A O 1
ATOM 1227 N N . PRO A 1 160 ? -5.692 -8.038 7.670 1.00 86.38 160 PRO A N 1
ATOM 1228 C CA . PRO A 1 160 ? -4.958 -8.867 8.624 1.00 86.38 160 PRO A CA 1
ATOM 1229 C C . PRO A 1 160 ? -5.460 -8.700 10.066 1.00 86.38 160 PRO A C 1
ATOM 1231 O O . PRO A 1 160 ? -5.571 -7.579 10.565 1.00 86.38 160 PRO A O 1
ATOM 1234 N N . GLY A 1 161 ? -5.769 -9.810 10.737 1.00 87.69 161 GLY A N 1
ATOM 1235 C CA . GLY A 1 161 ? -6.318 -9.822 12.094 1.00 87.69 161 GLY A CA 1
ATOM 1236 C C . GLY A 1 161 ? -7.847 -9.823 12.139 1.00 87.69 161 GLY A C 1
ATOM 1237 O O . GLY A 1 161 ? -8.424 -10.103 13.191 1.00 87.69 161 GLY A O 1
ATOM 1238 N N . SER A 1 162 ? -8.528 -9.583 11.011 1.00 89.62 162 SER A N 1
ATOM 1239 C CA . SER A 1 162 ? -9.993 -9.643 10.927 1.00 89.62 162 SER A CA 1
ATOM 1240 C C . SER A 1 162 ? -10.563 -11.026 11.266 1.00 89.62 162 SER A C 1
ATOM 1242 O O . SER A 1 162 ? -11.716 -11.136 11.675 1.00 89.62 162 SER A O 1
ATOM 1244 N N . GLU A 1 163 ? -9.752 -12.083 11.168 1.00 86.94 163 GLU A N 1
ATOM 1245 C CA . GLU A 1 163 ? -10.106 -13.464 11.510 1.00 86.94 163 GLU A CA 1
ATOM 1246 C C . GLU A 1 163 ? -10.539 -13.581 12.967 1.00 86.94 163 GLU A C 1
ATOM 1248 O O . GLU A 1 163 ? -11.503 -14.277 13.265 1.00 86.94 163 GLU A O 1
ATOM 1253 N N . GLN A 1 164 ? -9.873 -12.839 13.854 1.00 85.81 164 GLN A N 1
ATOM 1254 C CA . GLN A 1 164 ? -10.175 -12.817 15.285 1.00 85.81 164 GLN A CA 1
ATOM 1255 C C . GLN A 1 164 ? -11.547 -12.204 15.573 1.00 85.81 164 GLN A C 1
ATOM 1257 O O . GLN A 1 164 ? -12.123 -12.434 16.629 1.00 85.81 164 GLN A O 1
ATOM 1262 N N . LEU A 1 165 ? -12.070 -11.412 14.637 1.00 84.69 165 LEU A N 1
ATOM 1263 C CA . LEU A 1 165 ? -13.334 -10.703 14.761 1.00 84.69 165 LEU A CA 1
ATOM 1264 C C . LEU A 1 165 ? -14.509 -11.455 14.109 1.00 84.69 165 LEU A C 1
ATOM 1266 O O . LEU A 1 165 ? -15.655 -11.026 14.275 1.00 84.69 165 LEU A O 1
ATOM 1270 N N . LYS A 1 166 ? -14.244 -12.552 13.376 1.00 72.12 166 LYS A N 1
ATOM 1271 C CA . LYS A 1 166 ? -15.249 -13.306 12.599 1.00 72.12 166 LYS A CA 1
ATOM 1272 C C . LYS A 1 166 ? -16.332 -13.935 13.472 1.00 72.12 166 LYS A C 1
ATOM 1274 O O . LYS A 1 166 ? -17.497 -13.900 13.088 1.00 72.12 166 LYS A O 1
ATOM 1279 N N . ASP A 1 167 ? -15.971 -14.401 14.665 1.00 74.50 167 ASP A N 1
ATOM 1280 C CA . ASP A 1 167 ? -16.920 -14.984 15.627 1.00 74.50 167 ASP A CA 1
ATOM 1281 C C . ASP A 1 167 ? -17.743 -13.918 16.378 1.00 74.50 167 ASP A C 1
ATOM 1283 O O . ASP A 1 167 ? -18.586 -14.231 17.219 1.00 74.50 167 ASP A O 1
ATOM 1287 N N . GLY A 1 168 ? -17.522 -12.639 16.054 1.00 78.69 168 GLY A N 1
ATOM 1288 C CA . GLY A 1 168 ? -18.306 -11.505 16.518 1.00 78.69 168 GLY A CA 1
ATOM 1289 C C . GLY A 1 168 ? -17.446 -10.442 17.192 1.00 78.69 168 GLY A C 1
ATOM 1290 O O . GLY A 1 168 ? -17.011 -10.597 18.332 1.00 78.69 168 GLY A O 1
ATOM 1291 N N . VAL A 1 169 ? -17.306 -9.282 16.540 1.00 82.19 169 VAL A N 1
ATOM 1292 C CA . VAL A 1 169 ? -16.616 -8.089 17.083 1.00 82.19 169 VAL A CA 1
ATOM 1293 C C . VAL A 1 169 ? -17.107 -7.716 18.488 1.00 82.19 169 VAL A C 1
ATOM 1295 O O . VAL A 1 169 ? -16.338 -7.224 19.313 1.00 82.19 169 VAL A O 1
ATOM 1298 N N . ALA A 1 170 ? -18.384 -7.964 18.790 1.00 82.19 170 ALA A N 1
ATOM 1299 C CA . ALA A 1 170 ? -18.975 -7.668 20.092 1.00 82.19 170 ALA A CA 1
ATOM 1300 C C . ALA A 1 170 ? -18.251 -8.361 21.264 1.00 82.19 170 ALA A C 1
ATOM 1302 O O . ALA A 1 170 ? -18.232 -7.806 22.362 1.00 82.19 170 ALA A O 1
ATOM 1303 N N . ALA A 1 171 ? -17.590 -9.504 21.036 1.00 86.38 171 ALA A N 1
ATOM 1304 C CA . ALA A 1 171 ? -16.790 -10.208 22.044 1.00 86.38 171 ALA A CA 1
ATOM 1305 C C . ALA A 1 171 ? -15.557 -9.412 22.525 1.00 86.38 171 ALA A C 1
ATOM 1307 O O . ALA A 1 171 ? -14.956 -9.734 23.555 1.00 86.38 171 ALA A O 1
ATOM 1308 N N . PHE A 1 172 ? -15.175 -8.363 21.792 1.00 87.25 172 PHE A N 1
ATOM 1309 C CA . PHE A 1 172 ? -14.069 -7.468 22.130 1.00 87.25 172 PHE A CA 1
ATOM 1310 C C . PHE A 1 172 ? -14.532 -6.173 22.802 1.00 87.25 172 PHE A C 1
ATOM 1312 O O . PHE A 1 172 ? -13.701 -5.338 23.155 1.00 87.25 172 PHE A O 1
ATOM 1319 N N . LYS A 1 173 ? -15.840 -5.995 23.028 1.00 89.38 173 LYS A N 1
ATOM 1320 C CA . LYS A 1 173 ? -16.368 -4.826 23.737 1.00 89.38 173 LYS A CA 1
ATOM 1321 C C . LYS A 1 173 ? -15.776 -4.740 25.147 1.00 89.38 173 LYS A C 1
ATOM 1323 O O . LYS A 1 173 ? -15.750 -5.720 25.882 1.00 89.38 173 LYS A O 1
ATOM 1328 N N . GLY A 1 174 ? -15.292 -3.555 25.510 1.00 88.69 174 GLY A N 1
ATOM 1329 C CA . GLY A 1 174 ? -14.604 -3.295 26.775 1.00 88.69 174 GLY A CA 1
ATOM 1330 C C . GLY A 1 174 ? -13.130 -3.715 26.802 1.00 88.69 174 GLY A C 1
ATOM 1331 O O . GLY A 1 174 ? -12.431 -3.337 27.738 1.00 88.69 174 GLY A O 1
ATOM 1332 N N . LYS A 1 175 ? -12.629 -4.434 25.788 1.00 91.19 175 LYS A N 1
ATOM 1333 C CA . LYS A 1 175 ? -11.213 -4.816 25.696 1.00 91.19 175 LYS A CA 1
ATOM 1334 C C . LYS A 1 175 ? -10.378 -3.708 25.061 1.00 91.19 175 LYS A C 1
ATOM 1336 O O . LYS A 1 175 ? -10.872 -2.929 24.239 1.00 91.19 175 LYS A O 1
ATOM 1341 N N . LYS A 1 176 ? -9.096 -3.674 25.432 1.00 92.44 176 LYS A N 1
ATOM 1342 C CA . LYS A 1 176 ? -8.095 -2.813 24.805 1.00 92.44 176 LYS A CA 1
ATOM 1343 C C . LYS A 1 176 ? -7.655 -3.434 23.482 1.00 92.44 176 LYS A C 1
ATOM 1345 O O . LYS A 1 176 ? -7.318 -4.612 23.406 1.00 92.44 176 LYS A O 1
ATOM 1350 N N . VAL A 1 177 ? -7.704 -2.639 22.429 1.00 93.31 177 VAL A N 1
ATOM 1351 C CA . VAL A 1 177 ? -7.488 -3.073 21.051 1.00 93.31 177 VAL A CA 1
ATOM 1352 C C . VAL A 1 177 ? -6.653 -2.041 20.317 1.00 93.31 177 VAL A C 1
ATOM 1354 O O . VAL A 1 177 ? -6.690 -0.849 20.645 1.00 93.31 177 VAL A O 1
ATOM 1357 N N . LYS A 1 178 ? -5.912 -2.493 19.310 1.00 92.94 178 LYS A N 1
ATOM 1358 C CA . LYS A 1 178 ? -5.198 -1.618 18.390 1.00 92.94 178 LYS A CA 1
ATOM 1359 C C . LYS A 1 178 ? -5.649 -1.896 16.965 1.00 92.94 178 LYS A C 1
ATOM 1361 O O . LYS A 1 178 ? -5.763 -3.037 16.528 1.00 92.94 178 LYS A O 1
ATOM 1366 N N . PHE A 1 179 ? -5.937 -0.811 16.260 1.00 93.62 179 PHE A N 1
ATOM 1367 C CA . PHE A 1 179 ? -6.328 -0.827 14.862 1.00 93.62 179 PHE A CA 1
ATOM 1368 C C . PHE A 1 179 ? -5.356 0.017 14.056 1.00 93.62 179 PHE A C 1
ATOM 1370 O O . PHE A 1 179 ? -4.956 1.102 14.488 1.00 93.62 179 PHE A O 1
ATOM 1377 N N . GLN A 1 180 ? -5.047 -0.449 12.853 1.00 93.06 180 GLN A N 1
ATOM 1378 C CA . GLN A 1 180 ? -4.561 0.424 11.797 1.00 93.06 180 GLN A CA 1
ATOM 1379 C C . GLN A 1 180 ? -5.708 0.750 10.851 1.00 93.06 180 GLN A C 1
ATOM 1381 O O . GLN A 1 180 ? -6.614 -0.061 10.645 1.00 93.06 180 GLN A O 1
ATOM 1386 N N . TRP A 1 181 ? -5.686 1.958 10.309 1.00 94.56 181 TRP A N 1
ATOM 1387 C CA . TRP A 1 181 ? -6.728 2.455 9.432 1.00 94.56 181 TRP A CA 1
ATOM 1388 C C . TRP A 1 181 ? -6.171 3.430 8.410 1.00 94.56 181 TRP A C 1
ATOM 1390 O O . TRP A 1 181 ? -5.075 3.971 8.560 1.00 94.56 181 TRP A O 1
ATOM 1400 N N . LYS A 1 182 ? -6.955 3.669 7.370 1.00 91.19 182 LYS A N 1
ATOM 1401 C CA . LYS A 1 182 ? -6.656 4.638 6.327 1.00 91.19 182 LYS A CA 1
ATOM 1402 C C . LYS A 1 182 ? -7.896 5.451 5.983 1.00 91.19 182 LYS A C 1
ATOM 1404 O O . LYS A 1 182 ? -9.012 4.967 6.159 1.00 91.19 182 LYS A O 1
ATOM 1409 N N . GLU A 1 183 ? -7.711 6.678 5.518 1.00 93.38 183 GLU A N 1
ATOM 1410 C CA . GLU A 1 183 ? -8.835 7.472 5.021 1.00 93.38 183 GLU A CA 1
ATOM 1411 C C . GLU A 1 183 ? -9.233 6.994 3.628 1.00 93.38 183 GLU A C 1
ATOM 1413 O O . GLU A 1 183 ? -8.381 6.680 2.795 1.00 93.38 183 GLU A O 1
ATOM 1418 N N . ILE A 1 184 ? -10.539 6.898 3.405 1.00 89.50 184 ILE A N 1
ATOM 1419 C CA . ILE A 1 184 ? -11.144 6.613 2.110 1.00 89.50 184 ILE A CA 1
ATOM 1420 C C . ILE A 1 184 ? -12.291 7.586 1.873 1.00 89.50 184 ILE A C 1
ATOM 1422 O O . ILE A 1 184 ? -12.968 7.999 2.815 1.00 89.50 184 ILE A O 1
ATOM 1426 N N . GLU A 1 185 ? -12.540 7.918 0.615 1.00 91.19 185 GLU A N 1
ATOM 1427 C CA . GLU A 1 185 ? -13.731 8.659 0.221 1.00 91.19 185 GLU A CA 1
ATOM 1428 C C . GLU A 1 185 ? -14.838 7.678 -0.152 1.00 91.19 185 GLU A C 1
ATOM 1430 O O . GLU A 1 185 ? -14.648 6.767 -0.960 1.00 91.19 185 GLU A O 1
ATOM 1435 N N . VAL A 1 186 ? -16.002 7.849 0.467 1.00 88.06 186 VAL A N 1
ATOM 1436 C CA . VAL A 1 186 ? -17.180 7.016 0.235 1.00 88.06 186 VAL A CA 1
ATOM 1437 C C . VAL A 1 186 ? -18.334 7.917 -0.157 1.00 88.06 186 VAL A C 1
ATOM 1439 O O . VAL A 1 186 ? -18.648 8.880 0.547 1.00 88.06 186 VAL A O 1
ATOM 1442 N N . TYR A 1 187 ? -18.983 7.586 -1.271 1.00 89.19 187 TYR A N 1
ATOM 1443 C CA . TYR A 1 187 ? -20.196 8.273 -1.687 1.00 89.19 187 TYR A CA 1
ATOM 1444 C C . TYR A 1 187 ? -21.318 8.024 -0.673 1.00 89.19 187 TYR A C 1
ATOM 1446 O O . TYR A 1 187 ? -21.699 6.879 -0.414 1.00 89.19 187 TYR A O 1
ATOM 1454 N N . ASN A 1 188 ? -21.859 9.097 -0.104 1.00 87.38 188 ASN A N 1
ATOM 1455 C CA . ASN A 1 188 ? -22.974 9.059 0.827 1.00 87.38 188 ASN A CA 1
ATOM 1456 C C . ASN A 1 188 ? -24.259 9.457 0.096 1.00 87.38 188 ASN A C 1
ATOM 1458 O O . ASN A 1 188 ? -24.460 10.619 -0.254 1.00 87.38 188 ASN A O 1
ATOM 1462 N N . SER A 1 189 ? -25.163 8.498 -0.100 1.00 88.38 189 SER A N 1
ATOM 1463 C CA . SER A 1 189 ? -26.403 8.714 -0.855 1.00 88.38 189 SER A CA 1
ATOM 1464 C C . SER A 1 189 ? -27.381 9.692 -0.196 1.00 88.38 189 SER A C 1
ATOM 1466 O O . SER A 1 189 ? -28.183 10.304 -0.899 1.00 88.38 189 SER A O 1
ATOM 1468 N N . VAL A 1 190 ? -27.319 9.867 1.129 1.00 90.31 190 VAL A N 1
ATOM 1469 C CA . VAL A 1 190 ? -28.172 10.815 1.866 1.00 90.31 190 VAL A CA 1
ATOM 1470 C C . VAL A 1 190 ? -27.687 12.244 1.647 1.00 90.31 190 VAL A C 1
ATOM 1472 O O . VAL A 1 190 ? -28.491 13.133 1.377 1.00 90.31 190 VAL A O 1
ATOM 1475 N N . LEU A 1 191 ? -26.372 12.456 1.731 1.00 89.31 191 LEU A N 1
ATOM 1476 C CA . LEU A 1 191 ? -25.749 13.765 1.518 1.00 89.31 191 LEU A CA 1
ATOM 1477 C C . LEU A 1 191 ? -25.574 14.103 0.031 1.00 89.31 191 LEU A C 1
ATOM 1479 O O . LEU A 1 191 ? -25.362 15.263 -0.303 1.00 89.31 191 LEU A O 1
ATOM 1483 N N . LYS A 1 192 ? -25.705 13.102 -0.849 1.00 91.75 192 LYS A N 1
ATOM 1484 C CA . LYS A 1 192 ? -25.442 13.182 -2.294 1.00 91.75 192 LYS A CA 1
ATOM 1485 C C . LYS A 1 192 ? -24.028 13.674 -2.623 1.00 91.75 192 LYS A C 1
ATOM 1487 O O . LYS A 1 192 ? -23.826 14.290 -3.664 1.00 91.75 192 LYS A O 1
ATOM 1492 N N . ASP A 1 193 ? -23.069 13.366 -1.757 1.00 90.94 193 ASP A N 1
ATOM 1493 C CA . ASP A 1 193 ? -21.680 13.810 -1.866 1.00 90.94 193 ASP A CA 1
ATOM 1494 C C . ASP A 1 193 ? -20.720 12.734 -1.334 1.00 90.94 193 ASP A C 1
ATOM 1496 O O . ASP A 1 193 ? -21.139 11.769 -0.683 1.00 90.94 193 ASP A O 1
ATOM 1500 N N . TYR A 1 194 ? -19.430 12.886 -1.612 1.00 87.62 194 TYR A N 1
ATOM 1501 C CA . TYR A 1 194 ? -18.377 12.052 -1.049 1.00 87.62 194 TYR A CA 1
ATOM 1502 C C . TYR A 1 194 ? -18.030 12.509 0.366 1.00 87.62 194 TYR A C 1
ATOM 1504 O O . TYR A 1 194 ? -17.926 13.692 0.673 1.00 87.62 194 TYR A O 1
ATOM 1512 N N . THR A 1 195 ? -17.850 11.537 1.256 1.00 89.19 195 THR A N 1
ATOM 1513 C CA . THR A 1 195 ? -17.449 11.779 2.643 1.00 89.19 195 THR A CA 1
ATOM 1514 C C . THR A 1 195 ? -16.228 10.953 2.995 1.00 89.19 195 THR A C 1
ATOM 1516 O O . THR A 1 195 ? -16.103 9.800 2.579 1.00 89.19 195 THR A O 1
ATOM 1519 N N . THR A 1 196 ? -15.332 11.530 3.791 1.00 90.88 196 THR A N 1
ATOM 1520 C CA . THR A 1 196 ? -14.143 10.827 4.268 1.00 90.88 196 THR A CA 1
ATOM 1521 C C . THR A 1 196 ? -14.501 9.898 5.427 1.00 90.88 196 THR A C 1
ATOM 1523 O O . THR A 1 196 ? -15.042 10.324 6.449 1.00 90.88 196 THR A O 1
ATOM 1526 N N . MET A 1 197 ? -14.167 8.617 5.287 1.00 92.75 197 MET A N 1
ATOM 1527 C CA . MET A 1 197 ? -14.313 7.588 6.316 1.00 92.75 197 MET A CA 1
ATOM 1528 C C . MET A 1 197 ? -12.969 6.928 6.625 1.00 92.75 197 MET A C 1
ATOM 1530 O O . MET A 1 197 ? -12.047 6.954 5.815 1.00 92.75 197 MET A O 1
ATOM 1534 N N . LYS A 1 198 ? -12.856 6.305 7.803 1.00 95.19 198 LYS A N 1
ATOM 1535 C CA . LYS A 1 198 ? -11.644 5.598 8.242 1.00 95.19 198 LYS A CA 1
ATOM 1536 C C . LYS A 1 198 ? -11.822 4.095 8.074 1.00 95.19 198 LYS A C 1
ATOM 1538 O O . LYS A 1 198 ? -12.479 3.466 8.898 1.00 95.19 198 LYS A O 1
ATOM 1543 N N . GLU A 1 199 ? -11.265 3.525 7.013 1.00 95.56 199 GLU A N 1
ATOM 1544 C CA . GLU A 1 199 ? -11.306 2.087 6.734 1.00 95.56 199 GLU A CA 1
ATOM 1545 C C . GLU A 1 199 ? -10.241 1.343 7.542 1.00 95.56 199 GLU A C 1
ATOM 1547 O O . GLU A 1 199 ? -9.082 1.756 7.570 1.00 95.56 199 GLU A O 1
ATOM 1552 N N . ILE A 1 200 ? -10.619 0.227 8.165 1.00 95.00 200 ILE A N 1
ATOM 1553 C CA . ILE A 1 200 ? -9.690 -0.637 8.902 1.00 95.00 200 ILE A CA 1
ATOM 1554 C C . ILE A 1 200 ? -8.755 -1.370 7.935 1.00 95.00 200 ILE A C 1
ATOM 1556 O O . ILE A 1 200 ? -9.185 -1.924 6.925 1.00 95.00 200 ILE A O 1
ATOM 1560 N N . THR A 1 201 ? -7.472 -1.412 8.284 1.00 92.56 201 THR A N 1
ATOM 1561 C CA . THR A 1 201 ? -6.422 -2.096 7.516 1.00 92.56 201 THR A CA 1
ATOM 1562 C C . THR A 1 201 ? -5.639 -3.125 8.326 1.00 92.56 201 THR A C 1
ATOM 1564 O O . THR A 1 201 ? -4.927 -3.923 7.726 1.00 92.56 201 THR A O 1
ATOM 1567 N N . SER A 1 202 ? -5.755 -3.132 9.658 1.00 92.94 202 SER A N 1
ATOM 1568 C CA . SER A 1 202 ? -5.203 -4.175 10.533 1.00 92.94 202 SER A CA 1
ATOM 1569 C C . SER A 1 202 ? -5.863 -4.135 11.913 1.00 92.94 202 SER A C 1
ATOM 1571 O O . SER A 1 202 ? -6.302 -3.067 12.356 1.00 92.94 202 SER A O 1
ATOM 1573 N N . PHE A 1 203 ? -5.899 -5.275 12.602 1.00 92.69 203 PHE A N 1
ATOM 1574 C CA . PHE A 1 203 ? -6.382 -5.413 13.976 1.00 92.69 203 PHE A CA 1
ATOM 1575 C C . PHE A 1 203 ? -5.467 -6.299 14.821 1.00 92.69 203 PHE A C 1
ATOM 1577 O O . PHE A 1 203 ? -5.044 -7.369 14.390 1.00 92.69 203 PHE A O 1
ATOM 1584 N N . GLU A 1 204 ? -5.254 -5.888 16.069 1.00 88.75 204 GLU A N 1
ATOM 1585 C CA . GLU A 1 204 ? -4.616 -6.699 17.100 1.00 88.75 204 GLU A CA 1
ATOM 1586 C C . GLU A 1 204 ? -5.259 -6.455 18.476 1.00 88.75 204 GLU A C 1
ATOM 1588 O O . GLU A 1 204 ? -5.695 -5.346 18.813 1.00 88.75 204 GLU A O 1
ATOM 1593 N N . VAL A 1 205 ? -5.302 -7.505 19.296 1.00 86.56 205 VAL A N 1
ATOM 1594 C CA . VAL A 1 205 ? -5.664 -7.392 20.712 1.00 86.56 205 VAL A CA 1
ATOM 1595 C C . VAL A 1 205 ? -4.435 -6.928 21.478 1.00 86.56 205 VAL A C 1
ATOM 1597 O O . VAL A 1 205 ? -3.356 -7.497 21.321 1.00 86.56 205 VAL A O 1
ATOM 1600 N N . VAL A 1 206 ? -4.598 -5.906 22.315 1.00 84.88 206 VAL A N 1
ATOM 1601 C CA . VAL A 1 206 ? -3.524 -5.485 23.217 1.00 84.88 206 VAL A CA 1
ATOM 1602 C C . VAL A 1 206 ? -3.608 -6.350 24.480 1.00 84.88 206 VAL A C 1
ATOM 1604 O O . VAL A 1 206 ? -4.707 -6.433 25.036 1.00 84.88 206 VAL A O 1
ATOM 1607 N N . PRO A 1 207 ? -2.504 -6.994 24.908 1.00 70.44 207 PRO A N 1
ATOM 1608 C CA . PRO A 1 207 ? -2.453 -7.765 26.150 1.00 70.44 207 PRO A CA 1
ATOM 1609 C C . PRO A 1 207 ? -2.865 -6.959 27.387 1.00 70.44 207 PRO A C 1
ATOM 1611 O O . PRO A 1 207 ? -2.595 -5.731 27.420 1.00 70.44 207 PRO A O 1
#

pLDDT: mean 80.35, std 15.61, range [31.75, 95.94]

Secondary structure (DSSP, 8-state):
-HHHHHHHHHHHTTS-----GGGG--HHHHHHHHHHHTTS-TTS-HHHHHHHHHHHHHHHHHT-HHHHHHHHH-TTTHHHHHHHHHHHHHHHHHHH-HHHHHHHHHHHHGGGS----S------EEEEEEEEEEE-SSSEEEEEE-SS-EEEEEE-S--TTGGGGTTTGGGGTTSEEEEEEEEEEEEETTTTEEEEEEEEEEEEE--

Radius of gyration: 23.33 Å; chains: 1; bounding box: 52×66×48 Å